Protein AF-A0A960L2A4-F1 (afdb_monomer)

Radius of gyration: 19.2 Å; Cα contacts (8 Å, |Δi|>4): 288; chains: 1; bounding box: 47×37×56 Å

Nearest PDB structures (foldseek):
  8cqq-assembly1_A  TM=5.115E-01  e=2.117E-04  synthetic construct
  6eou-assembly1_A  TM=4.972E-01  e=1.690E-03  Homo sapiens
  1w3b-assembly1_B  TM=4.920E-01  e=3.330E-03  Homo sapiens
  4r7s-assembly1_A  TM=4.796E-01  e=1.046E-02  Parabacteroides merdae ATCC 43184
  3cvn-assembly1_A  TM=5.244E-01  e=8.002E-02  unclassified

Secondary structure (DSSP, 8-state):
--TTSHHHHHHHHHHIIIII--HHHHHHHHHHHHHTT--SHHHHHHHHHHHHHTT-HHHHHHHHHHHHHHSTT-THHHHHHHHHHHHHT-HHHHHHHHHHHGGGS-HHHHHHHHHHHHHHTT-HHHHHHHHHHHHHHTT--HHHHHHHHT--SHHHHHHHHHHHHHHHHHHHTTTS---HHHHHHHHHHTT-HHHHHHHHHHHHHTT-GGGGGGGG-GGGGGGTTSHHHHHHHHHTT--GGGT-S---

Solvent-accessible surface area (backbone atoms only — not comparable to full-atom values): 13497 Å² total; per-residue (Å²): 131,63,73,82,37,28,69,35,21,36,50,51,15,49,45,24,42,54,72,69,47,36,57,69,61,13,53,52,28,35,50,51,13,43,78,66,63,38,73,60,67,74,53,39,52,62,51,27,50,53,28,39,54,64,58,36,49,70,62,18,52,53,46,49,50,53,46,39,71,76,47,74,82,56,68,62,58,56,54,53,52,34,53,48,23,48,47,73,65,37,40,70,64,25,61,58,44,40,70,77,46,48,89,81,50,57,70,68,59,51,46,57,54,51,40,46,32,31,58,75,65,70,36,62,74,59,39,55,53,41,52,55,49,49,40,50,77,73,64,50,48,72,68,55,51,51,55,52,69,68,46,88,44,70,68,57,37,37,38,52,52,30,52,52,52,51,55,50,51,58,57,44,54,76,80,42,94,69,64,40,50,63,54,17,45,46,26,31,63,27,72,34,58,69,64,13,49,57,26,42,54,51,23,57,78,68,59,42,57,64,63,62,45,51,85,29,35,60,54,44,59,91,39,66,86,36,67,71,46,47,50,53,40,47,72,62,67,47,66,70,86,66,63,71,67,79,87,124

Mean predicted aligned error: 5.32 Å

Sequence (248 aa):
MNPLSPDGLILKASLAMYFDWDFVTADRLFQEAREHGASGPDAYLNHIYLQAIQTKFNAAWDLLAKAKEAEPFLKDWEMVAFNLTMFEGNPERGLELLKSVRTQMNEETILLREYAFYFALDQELELDRIEERLLQVYGASDTQIQAYRNLHTPAERRSAFGTYLSEKMQEWQKSQYVSPVQFAIMQAYAGRPDQAFDLLDEALRRRDAQCLFVNVMPAFRPYHEHARFQQFVSAVGLNMHQVMEPQN

Foldseek 3Di:
DPCQALVNLLVVLVCCVQPVLNLVSNLVSLVSSVVNPDADCSSQQVNLVSCLLLVVLVVSVVSLVVNCVRPVPDPVSLVSVLVSCQLNLPLVVNVVSCVVCVVVDDPLVSLVSNLLSCVSVVVLVSNLVSLLVNCVVLPPDPVLSVVLVPDDDSLVNLLSSLVSVLVSVVVVVVPDDDQLQVNLLSCLSSVNNVSSLVSLVVNLVVSPSCLSRLNRHSSCVVCLVPPSVCVSCVSSVHHCVSVPDPPD

Structure (mmCIF, N/CA/C/O backbone):
data_AF-A0A960L2A4-F1
#
_entry.id   AF-A0A960L2A4-F1
#
loop_
_atom_site.group_PDB
_atom_site.id
_atom_site.type_symbol
_atom_site.label_atom_id
_atom_site.label_alt_id
_atom_site.label_comp_id
_atom_site.label_asym_id
_atom_site.label_entity_id
_atom_site.label_seq_id
_atom_site.pdbx_PDB_ins_code
_atom_site.Cartn_x
_atom_site.Cartn_y
_atom_site.Cartn_z
_atom_site.occupancy
_atom_site.B_iso_or_equiv
_atom_site.auth_seq_id
_atom_site.auth_comp_id
_atom_site.auth_asym_id
_atom_site.auth_atom_id
_atom_site.pdbx_PDB_model_num
ATOM 1 N N . MET A 1 1 ? -5.806 -13.928 30.025 1.00 57.97 1 MET A N 1
ATOM 2 C CA . MET A 1 1 ? -6.195 -12.661 29.369 1.00 57.97 1 MET A CA 1
ATOM 3 C C . MET A 1 1 ? -7.717 -12.613 29.357 1.00 57.97 1 MET A C 1
ATOM 5 O O . MET A 1 1 ? -8.307 -13.638 29.036 1.00 57.97 1 MET A O 1
ATOM 9 N N . ASN A 1 2 ? -8.354 -11.522 29.795 1.00 70.62 2 ASN A N 1
ATOM 10 C CA . ASN A 1 2 ? -9.818 -11.419 29.756 1.00 70.62 2 ASN A CA 1
ATOM 11 C C . ASN A 1 2 ? -10.244 -11.207 28.290 1.00 70.62 2 ASN A C 1
ATOM 13 O O . ASN A 1 2 ? -9.874 -10.188 27.721 1.00 70.62 2 ASN A O 1
ATOM 17 N N . PRO A 1 3 ? -10.991 -12.128 27.656 1.00 69.19 3 PRO A N 1
ATOM 18 C CA . PRO A 1 3 ? -11.359 -12.015 26.242 1.00 69.19 3 PRO A CA 1
ATOM 19 C C . PRO A 1 3 ? -12.354 -10.878 25.943 1.00 69.19 3 PRO A C 1
ATOM 21 O O . PRO A 1 3 ? -12.695 -10.685 24.776 1.00 69.19 3 PRO A O 1
ATOM 24 N N . LEU A 1 4 ? -12.835 -10.181 26.977 1.00 79.56 4 LEU A N 1
ATOM 25 C CA . LEU A 1 4 ? -13.673 -8.981 26.905 1.00 79.56 4 LEU A CA 1
ATOM 26 C C . LEU A 1 4 ? -12.923 -7.714 27.352 1.00 79.56 4 LEU A C 1
ATOM 28 O O . LEU A 1 4 ? -13.545 -6.671 27.524 1.00 79.56 4 LEU A O 1
ATOM 32 N N . SER A 1 5 ? -11.607 -7.778 27.594 1.00 87.94 5 SER A N 1
ATOM 33 C CA . SER A 1 5 ? -10.835 -6.545 27.767 1.00 87.94 5 SER A CA 1
ATOM 34 C C . SER A 1 5 ? -10.770 -5.777 26.441 1.00 87.94 5 SER A C 1
ATOM 36 O O . SER A 1 5 ? -10.842 -6.409 25.383 1.00 87.94 5 SER A O 1
ATOM 38 N N . PRO A 1 6 ? -10.566 -4.449 26.477 1.00 88.12 6 PRO A N 1
ATOM 39 C CA . PRO A 1 6 ? -10.355 -3.643 25.274 1.00 88.12 6 PRO A CA 1
ATOM 40 C C . PRO A 1 6 ? -9.316 -4.253 24.317 1.00 88.12 6 PRO A C 1
ATOM 42 O O . PRO A 1 6 ? -9.617 -4.498 23.152 1.00 88.12 6 PRO A O 1
ATOM 45 N N . ASP A 1 7 ? -8.150 -4.647 24.837 1.00 87.31 7 ASP A N 1
ATOM 46 C CA . ASP A 1 7 ? -7.090 -5.299 24.050 1.00 87.31 7 ASP A CA 1
ATOM 47 C C . ASP A 1 7 ? -7.514 -6.659 23.475 1.00 87.31 7 ASP A C 1
ATOM 49 O O . ASP A 1 7 ? -7.153 -7.023 22.356 1.00 87.31 7 ASP A O 1
ATOM 53 N N . GLY A 1 8 ? -8.312 -7.424 24.230 1.00 90.75 8 GLY A N 1
ATOM 54 C CA . GLY A 1 8 ? -8.844 -8.707 23.780 1.00 90.75 8 GLY A CA 1
ATOM 55 C C . GLY A 1 8 ? -9.830 -8.545 22.623 1.00 90.75 8 GLY A C 1
ATOM 56 O O . GLY A 1 8 ? -9.830 -9.358 21.698 1.00 90.75 8 GLY A O 1
ATOM 57 N N . LEU A 1 9 ? -10.639 -7.483 22.650 1.00 93.56 9 LEU A N 1
ATOM 58 C CA . LEU A 1 9 ? -11.560 -7.126 21.574 1.00 93.56 9 LEU A CA 1
ATOM 59 C C . LEU A 1 9 ? -10.806 -6.629 20.332 1.00 93.56 9 LEU A C 1
ATOM 61 O O . LEU A 1 9 ? -11.112 -7.095 19.237 1.00 93.56 9 LEU A O 1
ATOM 65 N N . ILE A 1 10 ? -9.772 -5.791 20.488 1.00 92.50 10 ILE A N 1
ATOM 66 C CA . ILE A 1 10 ? -8.900 -5.341 19.381 1.00 92.50 10 ILE A CA 1
ATOM 67 C C . ILE A 1 10 ? -8.217 -6.526 18.698 1.00 92.50 10 ILE A C 1
ATOM 69 O O . ILE A 1 10 ? -8.195 -6.610 17.467 1.00 92.50 10 ILE A O 1
ATOM 73 N N . LEU A 1 11 ? -7.671 -7.463 19.479 1.00 92.06 11 LEU A N 1
ATOM 74 C CA . LEU A 1 11 ? -7.018 -8.646 18.927 1.00 92.06 11 LEU A CA 1
ATOM 75 C C . LEU A 1 11 ? -8.014 -9.507 18.145 1.00 92.06 11 LEU A C 1
ATOM 77 O O . LEU A 1 11 ? -7.727 -9.895 17.016 1.00 92.06 11 LEU A O 1
ATOM 81 N N . LYS A 1 12 ? -9.205 -9.765 18.700 1.00 95.06 12 LYS A N 1
ATOM 82 C CA . LYS A 1 12 ? -10.265 -10.500 17.991 1.00 95.06 12 LYS A CA 1
ATOM 83 C C . LYS A 1 12 ? -10.711 -9.786 16.717 1.00 95.06 12 LYS A C 1
ATOM 85 O O . LYS A 1 12 ? -10.899 -10.446 15.702 1.00 95.06 12 LYS A O 1
ATOM 90 N N . ALA A 1 13 ? -10.850 -8.462 16.757 1.00 95.44 13 ALA A N 1
ATOM 91 C CA . ALA A 1 13 ? -11.195 -7.661 15.589 1.00 95.44 13 ALA A CA 1
ATOM 92 C C . ALA A 1 13 ? -10.122 -7.774 14.498 1.00 95.44 13 ALA A C 1
ATOM 94 O O . ALA A 1 13 ? -10.435 -7.969 13.327 1.00 95.44 13 ALA A O 1
ATOM 95 N N . SER A 1 14 ? -8.849 -7.725 14.893 1.00 93.38 14 SER A N 1
ATOM 96 C CA . SER A 1 14 ? -7.712 -7.857 13.980 1.00 93.38 14 SER A CA 1
ATOM 97 C C . SER A 1 14 ? -7.620 -9.265 13.383 1.00 93.38 14 SER A C 1
ATOM 99 O O . SER A 1 14 ? -7.310 -9.401 12.203 1.00 93.38 14 SER A O 1
ATOM 101 N N . LEU A 1 15 ? -7.935 -10.310 14.156 1.00 94.62 15 LEU A N 1
ATOM 102 C CA . LEU A 1 15 ? -8.029 -11.681 13.645 1.00 94.62 15 LEU A CA 1
ATOM 103 C C . LEU A 1 15 ? -9.162 -11.819 12.620 1.00 94.62 15 LEU A C 1
ATOM 105 O O . LEU A 1 15 ? -8.922 -12.300 11.512 1.00 94.62 15 LEU A O 1
ATOM 109 N N . ALA A 1 16 ? -10.347 -11.299 12.952 1.00 95.56 16 ALA A N 1
ATOM 110 C CA . ALA A 1 16 ? -11.487 -11.284 12.042 1.00 95.56 16 ALA A CA 1
ATOM 111 C C . ALA A 1 16 ? -11.152 -10.551 10.730 1.00 95.56 16 ALA A C 1
ATOM 113 O O . ALA A 1 16 ? -11.447 -11.048 9.647 1.00 95.56 16 ALA A O 1
ATOM 114 N N . MET A 1 17 ? -10.465 -9.407 10.811 1.00 94.88 17 MET A N 1
ATOM 115 C CA . MET A 1 17 ? -10.050 -8.624 9.647 1.00 94.88 17 MET A CA 1
ATOM 116 C C . MET A 1 17 ? -8.973 -9.326 8.811 1.00 94.88 17 MET A C 1
ATOM 118 O O . MET A 1 17 ? -9.185 -9.556 7.624 1.00 94.88 17 MET A O 1
ATOM 122 N N . TYR A 1 18 ? -7.809 -9.632 9.394 1.00 93.19 18 TYR A N 1
ATOM 123 C CA . TYR A 1 18 ? -6.624 -10.043 8.631 1.00 93.19 18 TYR A CA 1
ATOM 124 C C . TYR A 1 18 ? -6.617 -11.526 8.243 1.00 93.19 18 TYR A C 1
ATOM 126 O O . TYR A 1 18 ? -6.000 -11.871 7.235 1.00 93.19 18 TYR A O 1
ATOM 134 N N . PHE A 1 19 ? -7.290 -12.394 9.008 1.00 92.19 19 PHE A N 1
ATOM 135 C CA . PHE A 1 19 ? -7.233 -13.849 8.814 1.00 92.19 19 PHE A CA 1
ATOM 136 C C . PHE A 1 19 ? -8.558 -14.425 8.313 1.00 92.19 19 PHE A C 1
ATOM 138 O O . PHE A 1 19 ? -8.577 -15.170 7.325 1.00 92.19 19 PHE A O 1
ATOM 145 N N . ASP A 1 20 ? -9.662 -14.057 8.963 1.00 93.69 20 ASP A N 1
ATOM 146 C CA . ASP A 1 20 ? -10.978 -14.597 8.608 1.00 93.69 20 ASP A CA 1
ATOM 147 C C . ASP A 1 20 ? -11.604 -13.858 7.417 1.00 93.69 20 ASP A C 1
ATOM 149 O O . ASP A 1 20 ? -12.440 -14.430 6.716 1.00 93.69 20 ASP A O 1
ATOM 153 N N . TRP A 1 21 ? -11.153 -12.624 7.158 1.00 94.25 21 TRP A N 1
ATOM 154 C CA . TRP A 1 21 ? -11.755 -11.680 6.207 1.00 94.25 21 TRP A CA 1
ATOM 155 C C . TRP A 1 21 ? -13.239 -11.407 6.526 1.00 94.25 21 TRP A C 1
ATOM 157 O O . TRP A 1 21 ? -14.054 -11.143 5.644 1.00 94.25 21 TRP A O 1
ATOM 167 N N . ASP A 1 22 ? -13.594 -11.455 7.814 1.00 95.38 22 ASP A N 1
ATOM 168 C CA . ASP A 1 22 ? -14.911 -11.101 8.339 1.00 95.38 22 ASP A CA 1
ATOM 169 C C . ASP A 1 22 ? -14.914 -9.633 8.781 1.00 95.38 22 ASP A C 1
ATOM 171 O O . ASP A 1 22 ? -14.730 -9.277 9.951 1.00 95.38 22 ASP A O 1
ATOM 175 N N . PHE A 1 23 ? -15.114 -8.757 7.800 1.00 95.00 23 PHE A N 1
ATOM 176 C CA . PHE A 1 23 ? -15.091 -7.314 8.010 1.00 95.00 23 PHE A CA 1
ATOM 177 C C . PHE A 1 23 ? -16.254 -6.803 8.864 1.00 95.00 23 PHE A C 1
ATOM 179 O O . PHE A 1 23 ? -16.104 -5.790 9.543 1.00 95.00 23 PHE A O 1
ATOM 186 N N . VAL A 1 24 ? -17.401 -7.490 8.854 1.00 95.31 24 VAL A N 1
ATOM 187 C CA . VAL A 1 24 ? -18.571 -7.105 9.659 1.00 95.31 24 VAL A CA 1
ATOM 188 C C . VAL A 1 24 ? -18.287 -7.364 11.135 1.00 95.31 24 VAL A C 1
ATOM 190 O O . VAL A 1 24 ? -18.503 -6.490 11.976 1.00 95.31 24 VAL A O 1
ATOM 193 N N . THR A 1 25 ? -17.754 -8.544 11.456 1.00 96.38 25 THR A N 1
ATOM 194 C CA . THR A 1 25 ? -17.352 -8.871 12.827 1.00 96.38 25 THR A CA 1
ATOM 195 C C . THR A 1 25 ? -16.199 -7.988 13.292 1.00 96.38 25 THR A C 1
ATOM 197 O O . THR A 1 25 ? -16.239 -7.507 14.426 1.00 96.38 25 THR A O 1
ATOM 200 N N . ALA A 1 26 ? -15.204 -7.730 12.438 1.00 96.12 26 ALA A N 1
ATOM 201 C CA . ALA A 1 26 ? -14.087 -6.848 12.768 1.00 96.12 26 ALA A CA 1
ATOM 202 C C . ALA A 1 26 ? -14.554 -5.425 13.120 1.00 96.12 26 ALA A C 1
ATOM 204 O O . ALA A 1 26 ? -14.191 -4.911 14.176 1.00 96.12 26 ALA A O 1
ATOM 205 N N . ASP A 1 27 ? -15.400 -4.818 12.282 1.00 95.38 27 ASP A N 1
ATOM 206 C CA . ASP A 1 27 ? -15.951 -3.470 12.484 1.00 95.38 27 ASP A CA 1
ATOM 207 C C . ASP A 1 27 ? -16.692 -3.361 13.825 1.00 95.38 27 ASP A C 1
ATOM 209 O O . ASP A 1 27 ? -16.378 -2.502 14.656 1.00 95.38 27 ASP A O 1
ATOM 213 N N . ARG A 1 28 ? -17.592 -4.317 14.096 1.00 96.44 28 ARG A N 1
ATOM 214 C CA . ARG A 1 28 ? -18.339 -4.392 15.358 1.00 96.44 28 ARG A CA 1
ATOM 215 C C . ARG A 1 28 ? -17.411 -4.516 16.570 1.00 96.44 28 ARG A C 1
ATOM 217 O O . ARG A 1 28 ? -17.612 -3.828 17.565 1.00 96.44 28 ARG A O 1
ATOM 224 N N . LEU A 1 29 ? -16.397 -5.380 16.502 1.00 95.88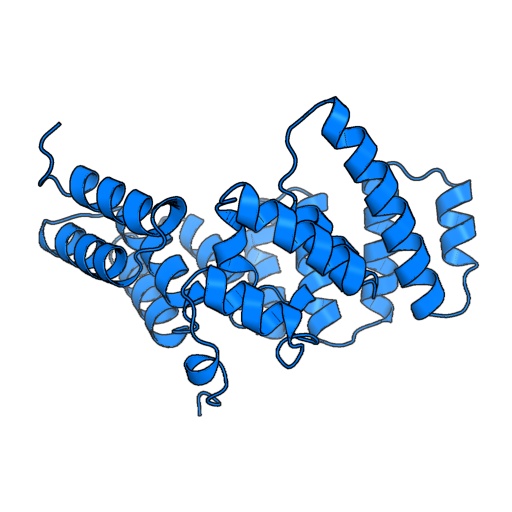 29 LEU A N 1
ATOM 225 C CA . LEU A 1 29 ? -15.464 -5.602 17.611 1.00 95.88 29 LEU A CA 1
ATOM 226 C C . LEU A 1 29 ? -14.542 -4.401 17.855 1.00 95.88 29 LEU A C 1
ATOM 228 O O . LEU A 1 29 ? -14.253 -4.091 19.009 1.00 95.88 29 LEU A O 1
ATOM 232 N N . PHE A 1 30 ? -14.109 -3.694 16.805 1.00 94.69 30 PHE A N 1
ATOM 233 C CA . PHE A 1 30 ? -13.362 -2.444 16.967 1.00 94.69 30 PHE A CA 1
ATOM 234 C C . PHE A 1 30 ? -14.212 -1.355 17.633 1.00 94.69 30 PHE A C 1
ATOM 236 O O . PHE A 1 30 ? -13.691 -0.576 18.431 1.00 94.69 30 PHE A O 1
ATOM 243 N N . GLN A 1 31 ? -15.508 -1.280 17.315 1.00 93.50 31 GLN A N 1
ATOM 244 C CA . GLN A 1 31 ? -16.441 -0.366 17.982 1.00 93.50 31 GLN A CA 1
ATOM 245 C C . GLN A 1 31 ? -16.630 -0.735 19.457 1.00 93.50 31 GLN A C 1
ATOM 247 O O . GLN A 1 31 ? -16.393 0.111 20.317 1.00 93.50 31 GLN A O 1
ATOM 252 N N . GLU A 1 32 ? -16.935 -2.002 19.745 1.00 93.81 32 GLU A N 1
ATOM 253 C CA . GLU A 1 32 ? -17.103 -2.526 21.107 1.00 93.81 32 GLU A CA 1
ATOM 254 C C . GLU A 1 32 ? -15.845 -2.280 21.961 1.00 93.81 32 GLU A C 1
ATOM 256 O O . GLU A 1 32 ? -15.937 -1.811 23.094 1.00 93.81 32 GLU A O 1
ATOM 261 N N . ALA A 1 33 ? -14.646 -2.497 21.407 1.00 92.75 33 ALA A N 1
ATOM 262 C CA . ALA A 1 33 ? -13.392 -2.220 22.107 1.00 92.75 33 ALA A CA 1
ATOM 263 C C . ALA A 1 33 ? -13.304 -0.765 22.598 1.00 92.75 33 ALA A C 1
ATOM 265 O O . ALA A 1 33 ? -12.938 -0.525 23.751 1.00 92.75 33 ALA A O 1
ATOM 266 N N . ARG A 1 34 ? -13.668 0.207 21.749 1.00 90.31 34 ARG A N 1
ATOM 267 C CA . ARG A 1 34 ? -13.660 1.636 22.107 1.00 90.31 34 ARG A CA 1
ATOM 268 C C . ARG A 1 34 ? -14.739 1.988 23.125 1.00 90.31 34 ARG A C 1
ATOM 270 O O . ARG A 1 34 ? -14.468 2.775 24.026 1.00 90.31 34 ARG A O 1
ATOM 277 N N . GLU A 1 35 ? -15.920 1.380 23.037 1.00 89.81 35 GLU A N 1
ATOM 278 C CA . GLU A 1 35 ? -16.972 1.533 24.055 1.00 89.81 35 GLU A CA 1
ATOM 279 C C . GLU A 1 35 ? -16.523 1.010 25.429 1.00 89.81 35 GLU A C 1
ATOM 281 O O . GLU A 1 35 ? -16.867 1.588 26.459 1.00 89.81 35 GLU A O 1
ATOM 286 N N . HIS A 1 36 ? -15.675 -0.023 25.451 1.00 88.69 36 HIS A N 1
ATOM 287 C CA . HIS A 1 36 ? -15.034 -0.545 26.660 1.00 88.69 36 HIS A CA 1
ATOM 288 C C . HIS A 1 36 ? -13.793 0.243 27.118 1.00 88.69 36 HIS A C 1
ATOM 290 O O . HIS A 1 36 ? -13.120 -0.170 28.066 1.00 88.69 36 HIS A O 1
ATOM 296 N N . GLY A 1 37 ? -13.502 1.387 26.496 1.00 85.31 37 GLY A N 1
ATOM 297 C CA . GLY A 1 37 ? -12.410 2.273 26.891 1.00 85.31 37 GLY A CA 1
ATOM 298 C C . GLY A 1 37 ? -11.066 1.949 26.246 1.00 85.31 37 GLY A C 1
ATOM 299 O O . GLY A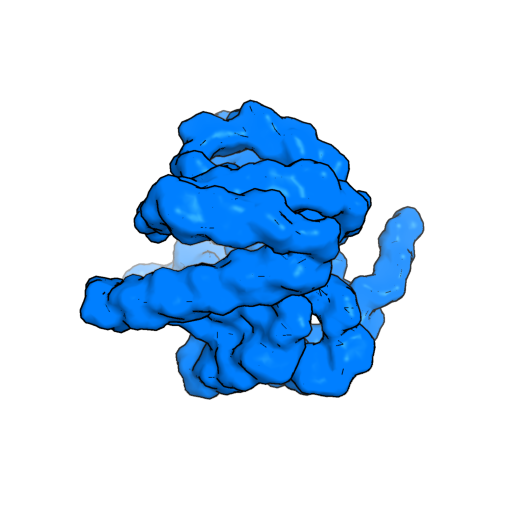 1 37 ? -10.042 2.366 26.780 1.00 85.31 37 GLY A O 1
ATOM 300 N N . ALA A 1 38 ? -11.040 1.223 25.120 1.00 84.69 38 ALA A N 1
ATOM 301 C CA . ALA A 1 38 ? -9.829 1.131 24.309 1.00 84.69 38 ALA A CA 1
ATOM 302 C C . ALA A 1 38 ? -9.366 2.536 23.900 1.00 84.69 38 ALA A C 1
ATOM 304 O O . ALA A 1 38 ? -10.039 3.228 23.132 1.00 84.69 38 ALA A O 1
ATOM 305 N N . SER A 1 39 ? -8.192 2.920 24.382 1.00 75.00 39 SER A N 1
ATOM 306 C CA . SER A 1 39 ? -7.415 4.064 23.914 1.00 75.00 39 SER A CA 1
ATOM 307 C C . SER A 1 39 ? -6.081 3.550 23.371 1.00 75.00 39 SER A C 1
ATOM 309 O O . SER A 1 39 ? -5.640 2.467 23.756 1.00 75.00 39 SER A O 1
ATOM 311 N N . GLY A 1 40 ? -5.446 4.287 22.467 1.00 71.12 40 GLY A N 1
ATOM 312 C CA . GLY A 1 40 ? -4.173 3.893 21.863 1.00 71.12 40 GLY A CA 1
ATOM 313 C C . GLY A 1 40 ? -4.220 3.732 20.342 1.00 71.12 40 GLY A C 1
ATOM 314 O O . GLY A 1 40 ? -5.302 3.571 19.762 1.00 71.12 40 GLY A O 1
ATOM 315 N N . PRO A 1 41 ? -3.044 3.685 19.686 1.00 71.94 41 PRO A N 1
ATOM 316 C CA . PRO A 1 41 ? -2.907 3.451 18.251 1.00 71.94 41 PRO A CA 1
ATOM 317 C C . PRO A 1 41 ? -3.695 2.249 17.744 1.00 71.94 41 PRO A C 1
ATOM 319 O O . PRO A 1 41 ? -4.450 2.368 16.783 1.00 71.94 41 PRO A O 1
ATOM 322 N N . ASP A 1 42 ? -3.585 1.111 18.427 1.00 71.75 42 ASP A N 1
ATOM 323 C CA . ASP A 1 42 ? -4.153 -0.161 17.972 1.00 71.75 42 ASP A CA 1
ATOM 324 C C . ASP A 1 42 ? -5.692 -0.170 17.969 1.00 71.75 42 ASP A C 1
ATOM 326 O O . ASP A 1 42 ? -6.310 -0.885 17.177 1.00 71.75 42 ASP A O 1
ATOM 330 N N . ALA A 1 43 ? -6.326 0.670 18.798 1.00 76.75 43 ALA A N 1
ATOM 331 C CA . ALA A 1 43 ? -7.782 0.814 18.869 1.00 76.75 43 ALA A CA 1
ATOM 332 C C . ALA A 1 43 ? -8.382 1.538 17.647 1.00 76.75 43 ALA A C 1
ATOM 334 O O . ALA A 1 43 ? -9.574 1.387 17.341 1.00 76.75 43 ALA A O 1
ATOM 335 N N . TYR A 1 44 ? -7.562 2.336 16.958 1.00 86.75 44 TYR A N 1
ATOM 336 C CA . TYR A 1 44 ? -7.972 3.147 15.814 1.00 86.75 44 TYR A CA 1
ATOM 337 C C . TYR A 1 44 ? -7.325 2.685 14.512 1.00 86.75 44 TYR A C 1
ATOM 339 O O . TYR A 1 44 ? -8.020 2.613 13.508 1.00 86.75 44 TYR A O 1
ATOM 347 N N . LEU A 1 45 ? -6.040 2.330 14.509 1.00 90.00 45 LEU A N 1
ATOM 348 C CA . LEU A 1 45 ? -5.247 2.069 13.307 1.00 90.00 45 LEU A CA 1
ATOM 349 C C . LEU A 1 45 ? -5.858 0.992 12.407 1.00 90.00 45 LEU A C 1
ATOM 351 O O . LEU A 1 45 ? -6.165 1.253 11.244 1.00 90.00 45 LEU A O 1
ATOM 355 N N . ASN A 1 46 ? -6.080 -0.208 12.946 1.00 91.12 46 ASN A N 1
ATOM 356 C CA . ASN A 1 46 ? -6.648 -1.304 12.160 1.00 91.12 46 ASN A CA 1
ATOM 357 C C . ASN A 1 46 ? -8.093 -1.012 11.748 1.00 91.12 46 ASN A C 1
ATOM 359 O O . ASN A 1 46 ? -8.510 -1.403 10.664 1.00 91.12 46 ASN A O 1
ATOM 363 N N . HIS A 1 47 ? -8.839 -0.264 12.563 1.00 94.31 47 HIS A N 1
ATOM 364 C CA . HIS A 1 47 ? -10.192 0.139 12.207 1.00 94.31 47 HIS A CA 1
ATOM 365 C C . HIS A 1 47 ? -10.210 1.183 11.079 1.00 94.31 47 HIS A C 1
ATOM 367 O O . HIS A 1 47 ? -11.029 1.088 10.172 1.00 94.31 47 HIS A O 1
ATOM 373 N N . ILE A 1 48 ? -9.278 2.140 11.086 1.00 95.44 48 ILE A N 1
ATOM 374 C CA . ILE A 1 48 ? -9.068 3.111 10.006 1.00 95.44 48 ILE A CA 1
ATOM 375 C C . ILE A 1 48 ? -8.742 2.372 8.706 1.00 95.44 48 ILE A C 1
ATOM 377 O O . ILE A 1 48 ? -9.362 2.636 7.677 1.00 95.44 48 ILE A O 1
ATOM 381 N N . TYR A 1 49 ? -7.813 1.413 8.749 1.00 94.25 49 TYR A N 1
ATOM 382 C CA . TYR A 1 49 ? -7.475 0.611 7.575 1.00 94.25 49 TYR A CA 1
ATOM 383 C C . TYR A 1 49 ? -8.623 -0.283 7.119 1.00 94.25 49 TYR A C 1
ATOM 385 O O . TYR A 1 49 ? -8.820 -0.401 5.915 1.00 94.25 49 TYR A O 1
ATOM 393 N N . LEU A 1 50 ? -9.427 -0.832 8.034 1.00 95.31 50 LEU A N 1
ATOM 394 C CA . LEU A 1 50 ? -10.653 -1.551 7.687 1.00 95.31 50 LEU A CA 1
ATOM 395 C C . LEU A 1 50 ? -11.618 -0.667 6.886 1.00 95.31 50 LEU A C 1
ATOM 397 O O . LEU A 1 50 ? -12.104 -1.088 5.838 1.00 95.31 50 LEU A O 1
ATOM 401 N N . GLN A 1 51 ? -11.857 0.570 7.335 1.00 96.38 51 GLN A N 1
ATOM 402 C CA . GLN A 1 51 ? -12.693 1.507 6.578 1.00 96.38 51 GLN A CA 1
ATOM 403 C C . GLN A 1 51 ? -12.068 1.834 5.215 1.00 96.38 51 GLN A C 1
ATOM 405 O O . GLN A 1 51 ? -12.772 1.868 4.207 1.00 96.38 51 GLN A O 1
ATOM 410 N N . ALA A 1 52 ? -10.746 2.025 5.162 1.00 95.38 52 ALA A N 1
ATOM 411 C CA . ALA A 1 52 ? -10.038 2.356 3.931 1.00 95.38 52 ALA A CA 1
ATOM 412 C C . ALA A 1 52 ? -10.090 1.233 2.882 1.00 95.38 52 ALA A C 1
ATOM 414 O O . ALA A 1 52 ? -10.410 1.516 1.734 1.00 95.38 52 ALA A O 1
ATOM 415 N N . ILE A 1 53 ? -9.848 -0.035 3.247 1.00 94.50 53 ILE A N 1
ATOM 416 C CA . ILE A 1 53 ? -9.916 -1.163 2.292 1.00 94.50 53 ILE A CA 1
ATOM 417 C C . ILE A 1 53 ? -11.336 -1.388 1.750 1.00 94.50 53 ILE A C 1
ATOM 419 O O . ILE A 1 53 ? -11.506 -1.872 0.633 1.00 94.50 53 ILE A O 1
ATOM 423 N N . GLN A 1 54 ? -12.350 -0.977 2.519 1.00 93.25 54 GLN A N 1
ATOM 424 C CA . GLN A 1 54 ? -13.757 -0.931 2.111 1.00 93.25 54 GLN A CA 1
ATOM 425 C C . GLN A 1 54 ? -14.138 0.371 1.389 1.00 93.25 54 GLN A C 1
ATOM 427 O O . GLN A 1 54 ? -15.325 0.638 1.216 1.00 93.25 54 GLN A O 1
ATOM 432 N N . THR A 1 55 ? -13.153 1.204 1.039 1.00 92.94 55 THR A N 1
ATOM 433 C CA . THR A 1 55 ? -13.298 2.498 0.352 1.00 92.94 55 THR A CA 1
ATOM 434 C C . THR A 1 55 ? -14.207 3.506 1.060 1.00 92.94 55 THR A C 1
ATOM 436 O O . THR A 1 55 ? -14.667 4.483 0.471 1.00 92.94 55 THR A O 1
ATOM 439 N N . LYS A 1 56 ? -14.423 3.326 2.367 1.00 94.94 56 LYS A N 1
ATOM 440 C CA . LYS A 1 56 ? -15.156 4.249 3.241 1.00 94.94 56 LYS A CA 1
ATOM 441 C C . LYS A 1 56 ? -14.210 5.334 3.763 1.00 94.94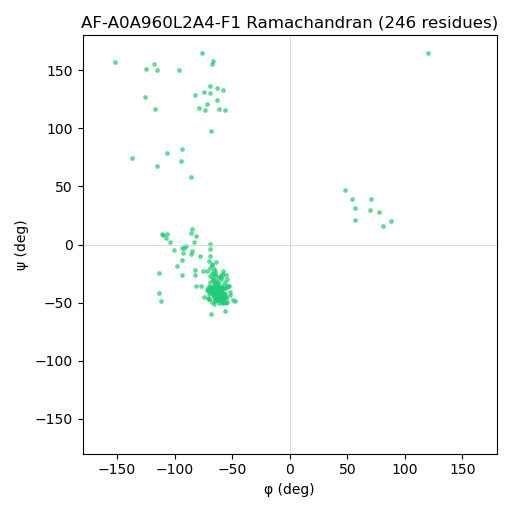 56 LYS A C 1
ATOM 443 O O . LYS A 1 56 ? -14.022 5.484 4.971 1.00 94.94 56 LYS A O 1
ATOM 448 N N . PHE A 1 57 ? -13.587 6.085 2.853 1.00 94.69 57 PHE A N 1
ATOM 449 C CA . PHE A 1 57 ? -12.532 7.050 3.194 1.00 94.69 57 PHE A CA 1
ATOM 450 C C . PHE A 1 57 ? -12.997 8.147 4.156 1.00 94.69 57 PHE A C 1
ATOM 452 O O . PHE A 1 57 ? -12.270 8.454 5.095 1.00 94.69 57 PHE A O 1
ATOM 459 N N . ASN A 1 58 ? -14.232 8.645 4.025 1.00 95.88 58 ASN A N 1
ATOM 460 C CA . ASN A 1 58 ? -14.810 9.585 4.995 1.00 95.88 58 ASN A CA 1
ATOM 461 C C . ASN A 1 58 ? -14.817 9.012 6.422 1.00 95.88 58 ASN A C 1
ATOM 463 O O . ASN A 1 58 ? -14.326 9.651 7.347 1.00 95.88 58 ASN A O 1
ATOM 467 N N . ALA A 1 59 ? -15.268 7.765 6.598 1.00 95.62 59 ALA A N 1
ATOM 468 C CA . ALA A 1 59 ? -15.253 7.107 7.904 1.00 95.62 59 ALA A CA 1
ATOM 469 C C . ALA A 1 59 ? -13.821 6.872 8.420 1.00 95.62 59 ALA A C 1
ATOM 471 O O . ALA A 1 59 ? -13.563 7.001 9.618 1.00 95.62 59 ALA A O 1
ATOM 472 N N . ALA A 1 60 ? -12.877 6.554 7.528 1.00 96.38 60 ALA A N 1
ATOM 473 C CA . ALA A 1 60 ? -11.465 6.402 7.874 1.00 96.38 60 ALA A CA 1
ATOM 474 C C . ALA A 1 60 ? -10.850 7.728 8.368 1.00 96.38 60 ALA A C 1
ATOM 476 O O . ALA A 1 60 ? -10.165 7.749 9.393 1.00 96.38 60 ALA A O 1
ATOM 477 N N . TRP A 1 61 ? -11.135 8.839 7.682 1.00 96.06 61 TRP A N 1
ATOM 478 C CA . TRP A 1 61 ? -10.694 10.181 8.068 1.00 96.06 61 TRP A CA 1
ATOM 479 C C . TRP A 1 61 ? -11.348 10.657 9.373 1.00 96.06 61 TRP A C 1
ATOM 481 O O . TRP A 1 61 ? -10.643 11.195 10.229 1.00 96.06 61 TRP A O 1
ATOM 491 N N . ASP A 1 62 ? -12.640 10.391 9.579 1.00 95.38 62 ASP A N 1
ATOM 492 C CA . ASP A 1 62 ? -13.346 10.696 10.833 1.00 95.38 62 ASP A CA 1
ATOM 493 C C . ASP A 1 62 ? -12.749 9.934 12.024 1.00 95.38 62 ASP A C 1
ATOM 495 O O . ASP A 1 62 ? -12.572 10.487 13.113 1.00 95.38 62 ASP A O 1
ATOM 499 N N . LEU A 1 63 ? -12.416 8.653 11.834 1.00 93.94 63 LEU A N 1
ATOM 500 C CA . LEU A 1 63 ? -11.743 7.853 12.857 1.00 93.94 63 LEU A CA 1
ATOM 501 C C . LEU A 1 63 ? -10.349 8.392 13.170 1.00 93.94 63 LEU A C 1
ATOM 503 O O . LEU A 1 63 ? -9.982 8.461 14.341 1.00 93.94 63 LEU A O 1
ATOM 507 N N . LEU A 1 64 ? -9.589 8.801 12.153 1.00 94.19 64 LEU A N 1
ATOM 508 C CA . LEU A 1 64 ? -8.279 9.414 12.352 1.00 94.19 64 LEU A CA 1
ATOM 509 C C . LEU A 1 64 ? -8.377 10.753 13.098 1.00 94.19 64 LEU A C 1
ATOM 511 O O . LEU A 1 64 ? -7.536 11.034 13.950 1.00 94.19 64 LEU A O 1
ATOM 515 N N . ALA A 1 65 ? -9.397 11.569 12.818 1.00 93.25 65 ALA A N 1
ATOM 516 C CA . ALA A 1 65 ? -9.642 12.809 13.553 1.00 93.25 65 ALA A CA 1
ATOM 517 C C . ALA A 1 65 ? -9.907 12.530 15.042 1.00 93.25 65 ALA A C 1
ATOM 519 O O . ALA A 1 65 ? -9.231 13.098 15.899 1.00 93.25 65 ALA A O 1
ATOM 520 N N . LYS A 1 66 ? -10.788 11.569 15.350 1.00 91.31 66 LYS A N 1
ATOM 521 C CA . LYS A 1 66 ? -11.058 11.126 16.732 1.00 91.31 66 LYS A CA 1
ATOM 522 C C . LYS A 1 66 ? -9.811 10.573 17.425 1.00 91.31 66 LYS A C 1
ATOM 524 O O . LYS A 1 66 ? -9.581 10.855 18.597 1.00 91.31 66 LYS A O 1
ATOM 529 N N . ALA A 1 67 ? -8.989 9.816 16.702 1.00 90.31 67 ALA A N 1
ATOM 530 C CA . ALA A 1 67 ? -7.741 9.274 17.229 1.00 90.31 67 ALA A CA 1
ATOM 531 C C . ALA A 1 67 ? -6.752 10.390 17.617 1.00 90.31 67 ALA A C 1
ATOM 533 O O . ALA A 1 67 ? -6.151 10.346 18.689 1.00 90.31 67 ALA A O 1
ATOM 534 N N . LYS A 1 68 ? -6.639 11.434 16.783 1.00 90.50 68 LYS A N 1
ATOM 535 C CA . LYS A 1 68 ? -5.824 12.624 17.072 1.00 90.50 68 LYS A CA 1
ATOM 536 C C . LYS A 1 68 ? -6.358 13.435 18.252 1.00 90.50 68 LYS A C 1
ATOM 538 O O . LYS A 1 68 ? -5.561 13.976 19.007 1.00 90.50 68 LYS A O 1
ATOM 543 N N . GLU A 1 69 ? -7.673 13.531 18.426 1.00 88.81 69 GLU A N 1
ATOM 544 C CA . GLU A 1 69 ? -8.263 14.201 19.594 1.00 88.81 69 GLU A CA 1
ATOM 545 C C . GLU A 1 69 ? -7.974 13.444 20.893 1.00 88.81 69 GLU A C 1
ATOM 547 O O . GLU A 1 69 ? -7.637 14.061 21.904 1.00 88.81 69 GLU A O 1
ATOM 552 N N . ALA A 1 70 ? -8.071 12.112 20.860 1.00 84.81 70 ALA A N 1
ATOM 553 C CA . ALA A 1 70 ? -7.777 11.267 22.011 1.00 84.81 70 ALA A CA 1
ATOM 554 C C . ALA A 1 70 ? -6.285 11.294 22.381 1.00 84.81 70 ALA A C 1
ATOM 556 O O . ALA A 1 70 ? -5.942 11.331 23.563 1.00 84.81 70 ALA A O 1
ATOM 557 N N . GLU A 1 71 ? -5.396 11.288 21.381 1.00 83.81 71 GLU A N 1
ATOM 558 C CA . GLU A 1 71 ? -3.946 11.176 21.573 1.00 83.81 71 GLU A CA 1
ATOM 559 C C . GLU A 1 71 ? -3.167 12.151 20.665 1.00 83.81 71 GLU A C 1
ATOM 561 O O . GLU A 1 71 ? -2.523 11.741 19.692 1.00 83.81 71 GLU A O 1
ATOM 566 N N . PRO A 1 72 ? -3.175 13.461 20.986 1.00 79.81 72 PRO A N 1
ATOM 567 C CA . PRO A 1 72 ? -2.728 14.522 20.073 1.00 79.81 72 PRO A CA 1
ATOM 568 C C . PRO A 1 72 ? -1.221 14.571 19.805 1.00 79.81 72 PRO A C 1
ATOM 570 O O . PRO A 1 72 ? -0.790 15.247 18.874 1.00 79.81 72 PRO A O 1
ATOM 573 N N . PHE A 1 73 ? -0.404 13.880 20.602 1.00 75.94 73 PHE A N 1
ATOM 574 C CA . PHE A 1 73 ? 1.060 13.952 20.512 1.00 75.94 73 PHE A CA 1
ATOM 575 C C . PHE A 1 73 ? 1.707 12.739 19.837 1.00 75.94 73 PHE A C 1
ATOM 577 O O . PHE A 1 73 ? 2.935 12.679 19.733 1.00 75.94 73 PHE A O 1
ATOM 584 N N . LEU A 1 74 ? 0.913 11.778 19.364 1.00 74.06 74 LEU A N 1
ATOM 585 C CA . LEU A 1 74 ? 1.442 10.632 18.637 1.00 74.06 74 LEU A CA 1
ATOM 586 C C . LEU A 1 74 ? 1.754 11.002 17.186 1.00 74.06 74 LEU A C 1
ATOM 588 O O . LEU A 1 74 ? 0.869 11.338 16.400 1.00 74.06 74 LEU A O 1
ATOM 592 N N . LYS A 1 75 ? 3.039 10.902 16.828 1.00 69.94 75 LYS A N 1
ATOM 593 C CA . LYS A 1 75 ? 3.535 11.153 15.464 1.00 69.94 75 LYS A CA 1
ATOM 594 C C . LYS A 1 75 ? 3.011 10.145 14.440 1.00 69.94 75 LYS A C 1
ATOM 596 O O . LYS A 1 75 ? 2.927 10.473 13.258 1.00 69.94 75 LYS A O 1
ATOM 601 N N . ASP A 1 76 ? 2.602 8.965 14.897 1.00 80.25 76 ASP A N 1
ATOM 602 C CA . ASP A 1 76 ? 2.108 7.884 14.043 1.00 80.25 76 ASP A CA 1
ATOM 603 C C . ASP A 1 76 ? 0.874 8.307 13.232 1.00 80.25 76 ASP A C 1
ATOM 605 O O . ASP A 1 76 ? 0.694 7.855 12.103 1.00 80.25 76 ASP A O 1
ATOM 609 N N . TRP A 1 77 ? 0.069 9.257 13.723 1.00 88.75 77 TRP A N 1
ATOM 610 C CA . TRP A 1 77 ? -1.115 9.733 13.004 1.00 88.75 77 TRP A CA 1
ATOM 611 C C . TRP A 1 77 ? -0.812 10.467 11.697 1.00 88.75 77 TRP A C 1
ATOM 613 O O . TRP A 1 77 ? -1.669 10.495 10.811 1.00 88.75 77 TRP A O 1
ATOM 623 N N . GLU A 1 78 ? 0.376 11.060 11.541 1.00 89.81 78 GLU A N 1
ATOM 624 C CA . GLU A 1 78 ? 0.783 11.613 10.244 1.00 89.81 78 GLU A CA 1
ATOM 625 C C . GLU A 1 78 ? 1.102 10.504 9.243 1.00 89.81 78 GLU A C 1
ATOM 627 O O . GLU A 1 78 ? 0.704 10.603 8.085 1.00 89.81 78 GLU A O 1
ATOM 632 N N . MET A 1 79 ? 1.739 9.418 9.692 1.00 90.25 79 MET A N 1
ATOM 633 C CA . MET A 1 79 ? 1.994 8.248 8.850 1.00 90.25 79 MET A CA 1
ATOM 634 C C . MET A 1 79 ? 0.688 7.570 8.423 1.00 90.25 79 MET A C 1
ATOM 636 O O . MET A 1 79 ? 0.537 7.169 7.271 1.00 90.25 79 MET A O 1
ATOM 640 N N . VAL A 1 80 ? -0.293 7.489 9.326 1.00 92.38 80 VAL A N 1
ATOM 641 C CA . VAL A 1 80 ? -1.631 6.973 9.000 1.00 92.38 80 VAL A CA 1
ATOM 642 C C . VAL A 1 80 ? -2.336 7.876 7.990 1.00 92.38 80 VAL A C 1
ATOM 644 O O . VAL A 1 80 ? -2.856 7.373 6.996 1.00 92.38 80 VAL A O 1
ATOM 647 N N . ALA A 1 81 ? -2.314 9.199 8.196 1.00 94.31 81 ALA A N 1
ATOM 648 C CA . ALA A 1 81 ? -2.863 10.160 7.237 1.00 94.31 81 ALA A CA 1
ATOM 649 C C . ALA A 1 81 ? -2.219 9.996 5.855 1.00 94.31 81 ALA A C 1
ATOM 651 O O . ALA A 1 81 ? -2.912 9.958 4.843 1.00 94.31 81 ALA A O 1
ATOM 652 N N . PHE A 1 82 ? -0.894 9.865 5.824 1.00 94.25 82 PHE A N 1
ATOM 653 C CA . PHE A 1 82 ? -0.127 9.645 4.609 1.00 94.25 82 PHE A CA 1
ATOM 654 C C . PHE A 1 82 ? -0.546 8.352 3.893 1.00 94.25 82 PHE A C 1
ATOM 656 O O . PHE A 1 82 ? -0.874 8.386 2.708 1.00 94.25 82 PHE A O 1
ATOM 663 N N . ASN A 1 83 ? -0.645 7.225 4.602 1.00 92.19 83 ASN A N 1
ATOM 664 C CA . ASN A 1 83 ? -1.114 5.969 4.010 1.00 92.19 83 ASN A CA 1
ATOM 665 C C . ASN A 1 83 ? -2.558 6.068 3.489 1.00 92.19 83 ASN A C 1
ATOM 667 O O . ASN A 1 83 ? -2.858 5.516 2.433 1.00 92.19 83 ASN A O 1
ATOM 671 N N . LEU A 1 84 ? -3.444 6.808 4.166 1.00 94.81 84 LEU A N 1
ATOM 672 C CA . LEU A 1 84 ? -4.806 7.024 3.670 1.00 94.81 84 LEU A CA 1
ATOM 673 C C . LEU A 1 84 ? -4.829 7.762 2.332 1.00 94.81 84 LEU A C 1
ATOM 675 O O . LEU A 1 84 ? -5.606 7.375 1.469 1.00 94.81 84 LEU A O 1
ATOM 679 N N . THR A 1 85 ? -3.955 8.751 2.113 1.00 94.62 85 THR A N 1
ATOM 680 C CA . THR A 1 85 ? -3.893 9.439 0.806 1.00 94.62 85 THR A CA 1
ATOM 681 C C . THR A 1 85 ? -3.507 8.510 -0.342 1.00 94.62 85 THR A C 1
ATOM 683 O O . THR A 1 85 ? -4.016 8.662 -1.452 1.00 94.62 85 THR A O 1
ATOM 686 N N . MET A 1 86 ? -2.654 7.516 -0.071 1.00 90.62 86 MET A N 1
ATOM 687 C CA . MET A 1 86 ? -2.311 6.475 -1.042 1.00 90.62 86 MET A CA 1
ATOM 688 C C . MET A 1 86 ? -3.532 5.621 -1.381 1.00 90.62 86 MET A C 1
ATOM 690 O O . MET A 1 86 ? -3.780 5.362 -2.554 1.00 90.62 86 MET A O 1
ATOM 694 N N . PHE A 1 87 ? -4.287 5.197 -0.362 1.00 92.12 87 PHE A N 1
ATOM 695 C CA . PHE A 1 87 ? -5.448 4.317 -0.527 1.00 92.12 87 PHE A CA 1
ATOM 696 C C . PHE A 1 87 ? -6.631 5.023 -1.194 1.00 92.12 87 PHE A C 1
ATOM 698 O O . PHE A 1 87 ? -7.307 4.448 -2.039 1.00 92.12 87 PHE A O 1
ATOM 705 N N . GLU A 1 88 ? -6.853 6.284 -0.835 1.00 93.06 88 GLU A N 1
ATOM 706 C CA . GLU A 1 88 ? -7.872 7.161 -1.414 1.00 93.06 88 GLU A CA 1
ATOM 707 C C . GLU A 1 88 ? -7.543 7.552 -2.864 1.00 93.06 88 GLU A C 1
ATOM 709 O O . GLU A 1 88 ? -8.425 7.932 -3.631 1.00 93.06 88 GLU A O 1
ATOM 714 N N . GLY A 1 89 ? -6.272 7.439 -3.264 1.00 90.38 89 GLY A N 1
ATOM 715 C CA . GLY A 1 89 ? -5.813 7.854 -4.583 1.00 90.38 89 GLY A CA 1
ATOM 716 C C . GLY A 1 89 ? -5.805 9.375 -4.744 1.00 90.38 89 GLY A C 1
ATOM 717 O O . GLY A 1 89 ? -6.164 9.861 -5.818 1.00 90.38 89 GLY A O 1
ATOM 718 N N . ASN A 1 90 ? -5.401 10.096 -3.688 1.00 93.44 90 ASN A N 1
ATOM 719 C CA . ASN A 1 90 ? -5.221 11.551 -3.650 1.00 93.44 90 ASN A CA 1
ATOM 720 C C . ASN A 1 90 ? -3.715 11.900 -3.641 1.00 93.44 90 ASN A C 1
ATOM 722 O O . ASN A 1 90 ? -3.132 12.141 -2.573 1.00 93.44 90 ASN A O 1
ATOM 726 N N . PRO A 1 91 ? -3.050 11.855 -4.809 1.00 92.88 91 PRO A N 1
ATOM 727 C CA . PRO A 1 91 ? -1.603 11.992 -4.898 1.00 92.88 91 PRO A CA 1
ATOM 728 C C . PRO A 1 91 ? -1.089 13.380 -4.515 1.00 92.88 91 PRO A C 1
ATOM 730 O O . PRO A 1 91 ? -0.008 13.480 -3.940 1.00 92.88 91 PRO A O 1
ATOM 733 N N . GLU A 1 92 ? -1.852 14.448 -4.748 1.00 93.19 92 GLU A N 1
ATOM 734 C CA . GLU A 1 92 ? -1.457 15.808 -4.378 1.00 93.19 92 GLU A CA 1
ATOM 735 C C . GLU A 1 92 ? -1.347 15.957 -2.858 1.00 93.19 92 GLU A C 1
ATOM 737 O O . GLU A 1 92 ? -0.331 16.431 -2.340 1.00 93.19 92 GLU A O 1
ATOM 742 N N . ARG A 1 93 ? -2.368 15.496 -2.121 1.00 94.38 93 ARG A N 1
ATOM 743 C CA . ARG A 1 93 ? -2.343 15.502 -0.652 1.00 94.38 93 ARG A CA 1
ATOM 744 C C . ARG A 1 93 ? -1.253 14.580 -0.111 1.00 94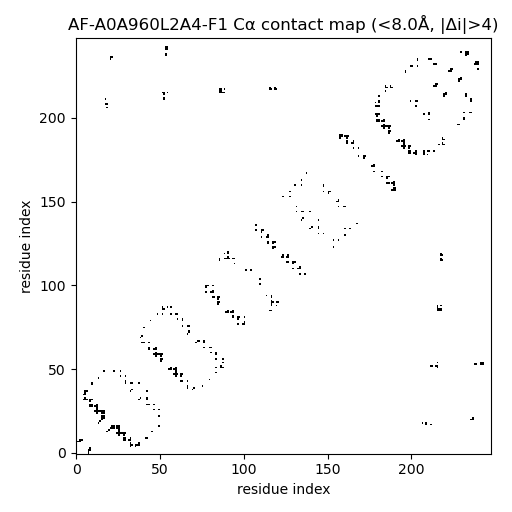.38 93 ARG A C 1
ATOM 746 O O . ARG A 1 93 ? -0.618 14.909 0.891 1.00 94.38 93 ARG A O 1
ATOM 753 N N . GLY A 1 94 ? -1.032 13.446 -0.771 1.00 95.00 94 GLY A N 1
ATOM 754 C CA . GLY A 1 94 ? 0.006 12.491 -0.404 1.00 95.00 94 GLY A CA 1
ATOM 755 C C . GLY A 1 94 ? 1.421 13.042 -0.545 1.00 95.00 94 GLY A C 1
ATOM 756 O O . GLY A 1 94 ? 2.216 12.922 0.387 1.00 95.00 94 GLY A O 1
ATOM 757 N N . LEU A 1 95 ? 1.721 13.722 -1.654 1.00 94.50 95 LEU A N 1
ATOM 758 C CA . LEU A 1 95 ? 3.007 14.388 -1.876 1.00 94.50 95 LEU A CA 1
ATOM 759 C C . LEU A 1 95 ? 3.248 15.543 -0.893 1.00 94.50 95 LEU A C 1
ATOM 761 O O . LEU A 1 95 ? 4.387 15.765 -0.478 1.00 94.50 95 LEU A O 1
ATOM 765 N N . GLU A 1 96 ? 2.199 16.259 -0.478 1.00 94.50 96 GLU A N 1
ATOM 766 C CA . GLU A 1 96 ? 2.327 17.281 0.565 1.00 94.50 96 GLU A CA 1
ATOM 767 C C . GLU A 1 96 ? 2.655 16.654 1.927 1.00 94.50 96 GLU A C 1
ATOM 769 O O . GLU A 1 96 ? 3.633 17.045 2.566 1.00 94.50 96 GLU A O 1
ATOM 774 N N . LEU A 1 97 ? 1.899 15.632 2.346 1.00 93.94 97 LEU A N 1
ATOM 775 C CA . LEU A 1 97 ? 2.139 14.927 3.610 1.00 93.94 97 LEU A CA 1
ATOM 776 C C . LEU A 1 97 ? 3.485 14.202 3.635 1.00 93.94 97 LEU A C 1
ATOM 778 O O . LEU A 1 97 ? 4.117 14.130 4.688 1.00 93.94 97 LEU A O 1
ATOM 782 N N . LEU A 1 98 ? 3.971 13.720 2.488 1.00 94.06 98 LEU A N 1
ATOM 783 C CA . LEU A 1 98 ? 5.280 13.081 2.395 1.00 94.06 98 LEU A CA 1
ATOM 784 C C . LEU A 1 98 ? 6.383 13.967 2.980 1.00 94.06 98 LEU A C 1
ATOM 786 O O . LEU A 1 98 ? 7.294 13.451 3.623 1.00 94.06 98 LEU A O 1
ATOM 790 N N . LYS A 1 99 ? 6.296 15.294 2.813 1.00 91.31 99 LYS A N 1
ATOM 791 C CA . LYS A 1 99 ? 7.286 16.243 3.345 1.00 91.31 99 LYS A CA 1
ATOM 792 C C . LYS A 1 99 ? 7.420 16.153 4.867 1.00 91.31 99 LYS A C 1
ATOM 794 O O . LYS A 1 99 ? 8.536 16.276 5.370 1.00 91.31 99 LYS A O 1
ATOM 799 N N . SER A 1 100 ? 6.323 15.919 5.592 1.00 89.00 100 SER A N 1
ATOM 800 C CA . SER A 1 100 ? 6.334 15.838 7.060 1.00 89.00 100 SER A CA 1
ATOM 801 C C . SER A 1 100 ? 6.784 14.464 7.558 1.00 89.00 100 SER A C 1
ATOM 803 O O . SER A 1 100 ? 7.531 14.364 8.534 1.00 89.00 100 SER A O 1
ATOM 805 N N . VAL A 1 101 ? 6.409 13.399 6.844 1.00 91.75 101 VAL A N 1
ATOM 806 C CA . VAL A 1 101 ? 6.698 12.022 7.263 1.00 91.75 101 VAL A CA 1
ATOM 807 C C . VAL A 1 101 ? 7.994 11.443 6.693 1.00 91.75 101 VAL A C 1
ATOM 809 O O . VAL A 1 101 ? 8.416 10.367 7.114 1.00 91.75 101 VAL A O 1
ATOM 812 N N . ARG A 1 102 ? 8.671 12.147 5.774 1.00 92.56 102 ARG A N 1
ATOM 813 C CA . ARG A 1 102 ? 9.880 11.663 5.080 1.00 92.56 102 ARG A CA 1
ATOM 814 C C . ARG A 1 102 ? 10.960 11.157 6.034 1.00 92.56 102 ARG A C 1
ATOM 816 O O . ARG A 1 102 ? 11.579 10.136 5.771 1.00 92.56 102 ARG A O 1
ATOM 823 N N . THR A 1 103 ? 11.181 11.852 7.150 1.00 90.81 103 THR A N 1
ATOM 824 C CA . THR A 1 103 ? 12.234 11.509 8.127 1.00 90.81 103 THR A CA 1
ATOM 825 C C . THR A 1 103 ? 11.964 10.215 8.897 1.00 90.81 103 THR A C 1
ATOM 827 O O . THR A 1 103 ? 12.853 9.719 9.583 1.00 90.81 103 THR A O 1
ATOM 830 N N . GLN A 1 104 ? 10.756 9.661 8.775 1.00 89.31 104 GLN A N 1
ATOM 831 C CA . GLN A 1 104 ? 10.333 8.412 9.407 1.00 89.31 104 GLN A CA 1
ATOM 832 C C . GLN A 1 104 ? 10.536 7.192 8.491 1.00 89.31 104 GLN A C 1
ATOM 834 O O . GLN A 1 104 ? 10.258 6.067 8.897 1.00 89.31 104 GLN A O 1
ATOM 839 N N . MET A 1 105 ? 10.996 7.398 7.253 1.00 91.06 105 MET A N 1
ATOM 840 C CA . MET A 1 105 ? 11.127 6.361 6.231 1.00 91.06 105 MET A CA 1
ATOM 841 C C . MET A 1 105 ? 12.558 6.294 5.695 1.00 91.06 105 MET A C 1
ATOM 843 O O . MET A 1 105 ? 13.282 7.289 5.664 1.00 91.06 105 MET A O 1
ATOM 847 N N . ASN A 1 106 ? 12.967 5.106 5.248 1.00 92.50 106 ASN A N 1
ATOM 848 C CA . ASN A 1 106 ? 14.200 4.957 4.481 1.00 92.50 106 ASN A CA 1
ATOM 849 C C . ASN A 1 106 ? 13.997 5.443 3.031 1.00 92.50 106 ASN A C 1
ATOM 851 O O . ASN A 1 106 ? 12.868 5.622 2.569 1.00 92.50 106 ASN A O 1
ATOM 855 N N . GLU A 1 107 ? 15.101 5.662 2.315 1.00 92.00 107 GLU A N 1
ATOM 856 C CA . GLU A 1 107 ? 15.077 6.182 0.942 1.00 92.00 107 GLU A CA 1
ATOM 857 C C . GLU A 1 107 ? 14.247 5.307 -0.010 1.00 92.00 107 GLU A C 1
ATOM 859 O O . GLU A 1 107 ? 13.429 5.830 -0.759 1.00 92.00 107 GLU A O 1
ATOM 864 N N . GLU A 1 108 ? 14.405 3.986 0.066 1.00 90.94 108 GLU A N 1
ATOM 865 C CA . GLU A 1 108 ? 13.648 3.022 -0.739 1.00 90.94 108 GLU A CA 1
ATOM 866 C C . GLU A 1 108 ? 12.134 3.194 -0.571 1.00 90.94 108 GLU A C 1
ATOM 868 O O . GLU A 1 108 ? 11.404 3.336 -1.551 1.00 90.94 108 GLU A O 1
ATOM 873 N N . THR A 1 109 ? 11.661 3.242 0.677 1.00 90.50 109 THR A N 1
ATOM 874 C CA . THR A 1 109 ? 10.237 3.404 0.982 1.00 90.50 109 THR A CA 1
ATOM 875 C C . THR A 1 109 ? 9.734 4.729 0.436 1.00 90.50 109 THR A C 1
ATOM 877 O O . THR A 1 109 ? 8.673 4.765 -0.175 1.00 90.50 109 THR A O 1
ATOM 880 N N . ILE A 1 110 ? 10.494 5.812 0.606 1.00 93.75 110 ILE A N 1
ATOM 881 C CA . ILE A 1 110 ? 10.113 7.125 0.081 1.00 93.75 110 ILE A CA 1
ATOM 882 C C . ILE A 1 110 ? 9.939 7.072 -1.439 1.00 93.75 110 ILE A C 1
ATOM 884 O O . ILE A 1 110 ? 8.897 7.490 -1.940 1.00 93.75 110 ILE A O 1
ATOM 888 N N . LEU A 1 111 ? 10.913 6.507 -2.154 1.00 93.88 111 LEU A N 1
ATOM 889 C CA . LEU A 1 111 ? 10.882 6.404 -3.612 1.00 93.88 111 LEU A CA 1
ATOM 890 C C . LEU A 1 111 ? 9.698 5.568 -4.100 1.00 93.88 111 LEU A C 1
ATOM 892 O O . LEU A 1 111 ? 9.018 5.971 -5.036 1.00 93.88 111 LEU A O 1
ATOM 896 N N . LEU A 1 112 ? 9.394 4.442 -3.449 1.00 90.81 112 LEU A N 1
ATOM 897 C CA . LEU A 1 112 ? 8.233 3.617 -3.802 1.00 90.81 112 LEU A CA 1
ATOM 898 C C . LEU A 1 112 ? 6.899 4.351 -3.587 1.00 90.81 112 LEU A C 1
ATOM 900 O O . LEU A 1 112 ? 5.945 4.130 -4.336 1.00 90.81 112 LEU A O 1
ATOM 904 N N . ARG A 1 113 ? 6.810 5.226 -2.577 1.00 92.00 113 ARG A N 1
ATOM 905 C CA . ARG A 1 113 ? 5.613 6.050 -2.349 1.00 92.00 113 ARG A CA 1
ATOM 906 C C . ARG A 1 113 ? 5.501 7.182 -3.365 1.00 92.00 113 ARG A C 1
ATOM 908 O O . ARG A 1 113 ? 4.427 7.376 -3.922 1.00 92.00 113 ARG A O 1
ATOM 915 N N . GLU A 1 114 ? 6.597 7.887 -3.644 1.00 94.31 114 GLU A N 1
ATOM 916 C CA . GLU A 1 114 ? 6.649 8.907 -4.700 1.00 94.31 114 GLU A CA 1
ATOM 917 C C . GLU A 1 114 ? 6.275 8.298 -6.053 1.00 94.31 114 GLU A C 1
ATOM 919 O O . GLU A 1 114 ? 5.438 8.857 -6.757 1.00 94.31 114 GLU A O 1
ATOM 924 N N . TYR A 1 115 ? 6.812 7.116 -6.370 1.00 92.88 115 TYR A N 1
ATOM 925 C CA . TYR A 1 115 ? 6.487 6.383 -7.589 1.00 92.88 115 TYR A CA 1
ATOM 926 C C . TYR A 1 115 ? 4.979 6.172 -7.730 1.00 92.88 115 TYR A C 1
ATOM 928 O O . TYR A 1 115 ? 4.402 6.501 -8.759 1.00 92.88 115 TYR A O 1
ATOM 936 N N . ALA A 1 116 ? 4.317 5.688 -6.676 1.00 92.56 116 ALA A N 1
ATOM 937 C CA . ALA A 1 116 ? 2.877 5.458 -6.692 1.00 92.56 116 ALA A CA 1
ATOM 938 C C . ALA A 1 116 ? 2.063 6.740 -6.939 1.00 92.56 116 ALA A C 1
ATOM 940 O O . ALA A 1 116 ? 1.086 6.713 -7.689 1.00 92.56 116 ALA A O 1
ATOM 941 N N . PHE A 1 117 ? 2.462 7.864 -6.334 1.00 94.56 117 PHE A N 1
ATOM 942 C CA . PHE A 1 117 ? 1.779 9.143 -6.530 1.00 94.56 117 PHE A CA 1
ATOM 943 C C . PHE A 1 117 ? 2.001 9.715 -7.929 1.00 94.56 117 PHE A C 1
ATOM 945 O O . PHE A 1 117 ? 1.039 10.111 -8.581 1.00 94.56 117 PHE A O 1
ATOM 952 N N . TYR A 1 118 ? 3.241 9.726 -8.419 1.00 94.56 118 TYR A N 1
ATOM 953 C CA . TYR A 1 118 ? 3.536 10.221 -9.764 1.00 94.56 118 TYR A CA 1
ATOM 954 C C . TYR A 1 118 ? 2.980 9.310 -10.858 1.00 94.56 118 TYR A C 1
ATOM 956 O O . TYR A 1 118 ? 2.623 9.804 -11.924 1.00 94.56 118 TYR A O 1
ATOM 964 N N . PHE A 1 119 ? 2.816 8.015 -10.573 1.00 90.31 119 PHE A N 1
ATOM 965 C CA . PHE A 1 119 ? 2.125 7.079 -11.455 1.00 90.31 119 PHE A CA 1
ATOM 966 C C . PHE A 1 119 ? 0.643 7.437 -11.560 1.00 90.31 119 PHE A C 1
ATOM 968 O O . PHE A 1 119 ? 0.102 7.515 -12.657 1.00 90.31 119 PHE A O 1
ATOM 975 N N . ALA A 1 120 ? -0.007 7.737 -10.432 1.00 89.44 120 ALA A N 1
ATOM 976 C CA . ALA A 1 120 ? -1.399 8.184 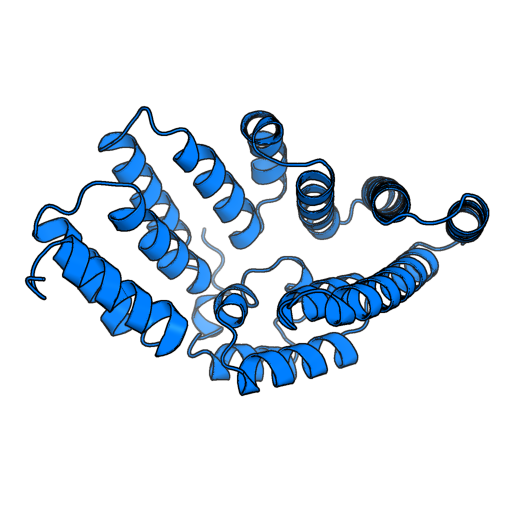-10.422 1.00 89.44 120 ALA A CA 1
ATOM 977 C C . ALA A 1 120 ? -1.610 9.549 -11.111 1.00 89.44 120 ALA A C 1
ATOM 979 O O . ALA A 1 120 ? -2.705 9.812 -11.602 1.00 89.44 120 ALA A O 1
ATOM 980 N N . LEU A 1 121 ? -0.579 10.400 -11.143 1.00 91.50 121 LEU A N 1
ATOM 981 C CA . LEU A 1 121 ? -0.593 11.718 -11.789 1.00 91.50 121 LEU A CA 1
ATOM 982 C C . LEU A 1 121 ? -0.145 11.705 -13.261 1.00 91.50 121 LEU A C 1
ATOM 984 O O . LEU A 1 121 ? -0.103 12.776 -13.869 1.00 91.50 121 LEU A O 1
ATOM 988 N N . ASP A 1 122 ? 0.233 10.544 -13.807 1.00 89.81 122 ASP A N 1
ATOM 989 C CA . ASP A 1 122 ? 0.791 10.404 -15.162 1.00 89.81 122 ASP A CA 1
ATOM 990 C C . ASP A 1 122 ? 2.016 11.319 -15.412 1.00 89.81 122 ASP A C 1
ATOM 992 O O . ASP A 1 122 ? 2.186 11.942 -16.460 1.00 89.81 122 ASP A O 1
ATOM 996 N N . GLN A 1 123 ? 2.883 11.458 -14.400 1.00 93.06 123 GLN A N 1
ATOM 997 C CA . GLN A 1 123 ? 4.063 12.335 -14.436 1.00 93.06 123 GLN A CA 1
ATOM 998 C C . GLN A 1 123 ? 5.313 11.564 -14.871 1.00 93.06 123 GLN A C 1
ATOM 1000 O O . GLN A 1 123 ? 6.222 11.315 -14.078 1.00 93.06 123 GLN A O 1
ATOM 1005 N N . GLU A 1 124 ? 5.375 11.206 -16.154 1.00 90.69 124 GLU A N 1
ATOM 1006 C CA . GLU A 1 124 ? 6.420 10.329 -16.707 1.00 90.69 124 GLU A CA 1
ATOM 1007 C C . GLU A 1 124 ? 7.858 10.796 -16.440 1.00 90.69 124 GLU A C 1
ATOM 1009 O O . GLU A 1 124 ? 8.733 9.980 -16.158 1.00 90.69 124 GLU A O 1
ATOM 1014 N N . LEU A 1 125 ? 8.116 12.108 -16.454 1.00 91.38 125 LEU A N 1
ATOM 1015 C CA . LEU A 1 125 ? 9.456 12.634 -16.173 1.00 91.38 125 LEU A CA 1
ATOM 1016 C C . LEU A 1 125 ? 9.917 12.333 -14.737 1.00 91.38 125 LEU A C 1
ATOM 1018 O O . LEU A 1 125 ? 11.096 12.059 -14.513 1.00 91.38 125 LEU A O 1
ATOM 1022 N N . GLU A 1 126 ? 9.009 12.410 -13.763 1.00 95.19 126 GLU A N 1
ATOM 1023 C CA . GLU A 1 126 ? 9.337 12.097 -12.370 1.00 95.19 126 GLU A CA 1
ATOM 1024 C C . GLU A 1 126 ? 9.411 10.582 -12.155 1.00 95.19 126 GLU A C 1
ATOM 1026 O O . GLU A 1 126 ? 10.299 10.114 -11.443 1.00 95.19 126 GLU A O 1
ATOM 1031 N N . LEU A 1 127 ? 8.561 9.806 -12.838 1.00 92.69 127 LEU A N 1
ATOM 1032 C CA . LEU A 1 127 ? 8.653 8.345 -12.839 1.00 92.69 127 LEU A CA 1
ATOM 1033 C C . LEU A 1 127 ? 10.014 7.869 -13.347 1.00 92.69 127 LEU A C 1
ATOM 1035 O O . LEU A 1 127 ? 10.669 7.098 -12.654 1.00 92.69 127 LEU A O 1
ATOM 1039 N N . ASP A 1 128 ? 10.490 8.394 -14.478 1.00 91.94 128 ASP A N 1
ATOM 1040 C CA . ASP A 1 128 ? 11.794 8.031 -15.045 1.00 91.94 128 ASP A CA 1
ATOM 1041 C C . ASP A 1 128 ? 12.944 8.270 -14.049 1.00 91.94 128 ASP A C 1
ATOM 1043 O O . ASP A 1 128 ? 13.844 7.435 -13.906 1.00 91.94 128 ASP A O 1
ATOM 1047 N N . ARG A 1 129 ? 12.906 9.401 -13.329 1.00 93.94 129 ARG A N 1
ATOM 1048 C CA . ARG A 1 129 ? 13.899 9.743 -12.297 1.00 93.94 129 ARG A CA 1
ATOM 1049 C C . ARG A 1 129 ? 13.844 8.789 -11.110 1.00 93.94 129 ARG A C 1
ATOM 1051 O O . ARG A 1 129 ? 14.891 8.377 -10.607 1.00 93.94 129 ARG A O 1
ATOM 1058 N N . ILE A 1 130 ? 12.641 8.458 -10.650 1.00 95.25 130 ILE A N 1
ATOM 1059 C CA . ILE A 1 130 ? 12.440 7.570 -9.505 1.00 95.25 130 ILE A CA 1
ATOM 1060 C C . ILE A 1 130 ? 12.835 6.138 -9.858 1.00 95.25 130 ILE A C 1
ATOM 1062 O O . ILE A 1 130 ? 13.505 5.495 -9.056 1.00 95.25 130 ILE A O 1
ATOM 1066 N N . GLU A 1 131 ? 12.497 5.652 -11.052 1.00 93.50 131 GLU A N 1
ATOM 1067 C CA . GLU A 1 131 ? 12.901 4.329 -11.543 1.00 93.50 131 GLU A CA 1
ATOM 1068 C C . GLU A 1 131 ? 14.421 4.214 -11.590 1.00 93.50 131 GLU A C 1
ATOM 1070 O O . GLU A 1 131 ? 14.980 3.270 -11.037 1.00 93.50 131 GLU A O 1
ATOM 1075 N N . GLU A 1 132 ? 15.113 5.210 -12.150 1.00 94.31 132 GLU A N 1
ATOM 1076 C CA . GLU A 1 132 ? 16.576 5.232 -12.151 1.00 94.31 132 GLU A CA 1
ATOM 1077 C C . GLU A 1 132 ? 17.154 5.209 -10.727 1.00 94.31 132 GLU A C 1
ATOM 1079 O O . GLU A 1 132 ? 18.103 4.470 -10.439 1.00 94.31 132 GLU A O 1
ATOM 1084 N N . ARG A 1 133 ? 16.574 5.994 -9.810 1.00 95.69 133 ARG A N 1
ATOM 1085 C CA . ARG A 1 133 ? 17.027 6.025 -8.418 1.00 95.69 133 ARG A CA 1
ATOM 1086 C C . ARG A 1 133 ? 16.760 4.700 -7.703 1.00 95.69 133 ARG A C 1
ATOM 1088 O O . ARG A 1 133 ? 17.626 4.230 -6.971 1.00 95.69 133 ARG A O 1
ATOM 1095 N N . LEU A 1 134 ? 15.614 4.069 -7.943 1.00 93.56 134 LEU A N 1
ATOM 1096 C CA . LEU A 1 134 ? 15.288 2.745 -7.418 1.00 93.56 134 LEU A CA 1
ATOM 1097 C C . LEU A 1 134 ? 16.237 1.679 -7.974 1.00 93.56 134 LEU A C 1
ATOM 1099 O O . LEU A 1 134 ? 16.719 0.852 -7.204 1.00 93.56 134 LEU A O 1
ATOM 1103 N N . LEU A 1 135 ? 16.591 1.726 -9.264 1.00 94.06 135 LEU A N 1
ATOM 1104 C CA . LEU A 1 135 ? 17.616 0.846 -9.839 1.00 94.06 135 LEU A CA 1
ATOM 1105 C C . LEU A 1 135 ? 18.941 0.968 -9.072 1.00 94.06 135 LEU A C 1
ATOM 1107 O O . LEU A 1 135 ? 19.524 -0.050 -8.699 1.00 94.06 135 LEU A O 1
ATOM 1111 N N . GLN A 1 136 ? 19.390 2.193 -8.779 1.00 94.62 136 GLN A N 1
ATOM 1112 C CA . GLN A 1 136 ? 20.600 2.438 -7.982 1.00 94.62 136 GLN A CA 1
ATOM 1113 C C . GLN A 1 136 ? 20.482 1.890 -6.555 1.00 94.62 136 GLN A C 1
ATOM 1115 O O . GLN A 1 136 ? 21.387 1.198 -6.091 1.00 94.62 136 GLN A O 1
ATOM 1120 N N . VAL A 1 137 ? 19.370 2.170 -5.864 1.00 93.00 137 VAL A N 1
ATOM 1121 C CA . VAL A 1 137 ? 19.106 1.686 -4.495 1.00 93.00 137 VAL A CA 1
ATOM 1122 C C . VAL A 1 137 ? 19.123 0.158 -4.441 1.00 93.00 137 VAL A C 1
ATOM 1124 O O . VAL A 1 137 ? 19.688 -0.426 -3.519 1.00 93.00 137 VAL A O 1
ATOM 1127 N N . TYR A 1 138 ? 18.598 -0.498 -5.474 1.00 90.25 138 TYR A N 1
ATOM 1128 C CA . TYR A 1 138 ? 18.616 -1.952 -5.617 1.00 90.25 138 TYR A CA 1
ATOM 1129 C C . TYR A 1 138 ? 19.907 -2.508 -6.234 1.00 90.25 138 TYR A C 1
ATOM 1131 O O . TYR A 1 138 ? 19.954 -3.681 -6.617 1.00 90.25 138 TYR A O 1
ATOM 1139 N N . GLY A 1 139 ? 20.964 -1.700 -6.328 1.00 92.88 139 GLY A N 1
ATOM 1140 C CA . GLY A 1 139 ? 22.308 -2.150 -6.683 1.00 92.88 139 GLY A CA 1
ATOM 1141 C C . GLY A 1 139 ? 22.526 -2.424 -8.169 1.00 92.88 139 GLY A C 1
ATOM 1142 O O . GLY A 1 139 ? 23.354 -3.271 -8.506 1.00 92.88 139 GLY A O 1
ATOM 1143 N N . ALA A 1 140 ? 21.796 -1.745 -9.058 1.00 94.94 140 ALA A N 1
ATOM 1144 C CA . ALA A 1 140 ? 22.075 -1.808 -10.488 1.00 94.94 140 ALA A CA 1
ATOM 1145 C C . ALA A 1 140 ? 23.470 -1.233 -10.759 1.00 94.94 140 ALA A C 1
ATOM 1147 O O . ALA A 1 140 ? 23.840 -0.182 -10.237 1.00 94.94 140 ALA A O 1
ATOM 1148 N N . SER A 1 141 ? 24.247 -1.925 -11.588 1.00 95.00 141 SER A N 1
ATOM 1149 C CA . SER A 1 141 ? 25.553 -1.436 -12.039 1.00 95.00 141 SER A CA 1
ATOM 1150 C C . SER A 1 141 ? 25.419 -0.197 -12.930 1.00 95.00 141 SER A C 1
ATOM 1152 O O . SER A 1 141 ? 24.403 -0.010 -13.602 1.00 95.00 141 SER A O 1
ATOM 1154 N N . ASP A 1 142 ? 26.490 0.594 -13.037 1.00 95.19 142 ASP A N 1
ATOM 1155 C CA . ASP A 1 142 ? 26.544 1.754 -13.941 1.00 95.19 142 ASP A CA 1
ATOM 1156 C C . ASP A 1 142 ? 26.202 1.380 -15.392 1.00 95.19 142 ASP A C 1
ATOM 1158 O O . ASP A 1 142 ? 25.540 2.138 -16.098 1.00 95.19 142 ASP A O 1
ATOM 1162 N N . THR A 1 143 ? 26.599 0.183 -15.840 1.00 95.94 143 THR A N 1
ATOM 1163 C CA . THR A 1 143 ? 26.256 -0.328 -17.174 1.00 95.94 143 THR A CA 1
ATOM 1164 C C . THR A 1 143 ? 24.757 -0.589 -17.323 1.00 95.94 143 THR A C 1
ATOM 1166 O O . THR A 1 143 ? 24.189 -0.253 -18.359 1.00 95.94 143 THR A O 1
ATOM 1169 N N . GLN A 1 144 ? 24.100 -1.149 -16.303 1.00 94.38 144 GLN A N 1
ATOM 1170 C CA . GLN A 1 144 ? 22.650 -1.376 -16.318 1.00 94.38 144 GLN A CA 1
ATOM 1171 C C . GLN A 1 144 ? 21.875 -0.056 -16.275 1.00 94.38 144 GLN A C 1
ATOM 1173 O O . GLN A 1 144 ? 20.916 0.110 -17.024 1.00 94.38 144 GLN A O 1
ATOM 1178 N N . ILE A 1 145 ? 22.327 0.909 -15.470 1.00 95.38 145 ILE A N 1
ATOM 1179 C CA . ILE A 1 145 ? 21.738 2.254 -15.418 1.00 95.38 145 ILE A CA 1
ATOM 1180 C C . ILE A 1 145 ? 21.908 2.961 -16.767 1.00 95.38 145 ILE A C 1
ATOM 1182 O O . ILE A 1 145 ? 20.962 3.554 -17.280 1.00 95.38 145 ILE A O 1
ATOM 1186 N N . GLN A 1 146 ? 23.084 2.868 -17.391 1.00 95.31 146 GLN A N 1
ATOM 1187 C CA . GLN A 1 146 ? 23.300 3.461 -18.709 1.00 95.31 146 GLN A CA 1
ATOM 1188 C C . GLN A 1 146 ? 22.452 2.783 -19.793 1.00 95.31 146 GLN A C 1
ATOM 1190 O O . GLN A 1 146 ? 21.926 3.468 -20.667 1.00 95.31 146 GLN A O 1
ATOM 1195 N N . ALA A 1 147 ? 22.286 1.458 -19.732 1.00 94.69 147 ALA A N 1
ATOM 1196 C CA . ALA A 1 147 ? 21.396 0.735 -20.635 1.00 94.69 147 ALA A CA 1
ATOM 1197 C C . ALA A 1 147 ? 19.941 1.197 -20.473 1.00 94.69 147 ALA A C 1
ATOM 1199 O O . ALA A 1 147 ? 19.284 1.467 -21.473 1.00 94.69 147 ALA A O 1
ATOM 1200 N N . TYR A 1 148 ? 19.476 1.369 -19.232 1.00 94.62 148 TYR A N 1
ATOM 1201 C CA . TYR A 1 148 ? 18.156 1.916 -18.925 1.00 94.62 148 TYR A CA 1
ATOM 1202 C C . TYR A 1 148 ? 17.964 3.335 -19.492 1.00 94.62 148 TYR A C 1
ATOM 1204 O O . TYR A 1 148 ? 16.979 3.595 -20.178 1.00 94.62 148 TYR A O 1
ATOM 1212 N N . ARG A 1 149 ? 18.939 4.236 -19.297 1.00 93.31 149 ARG A N 1
ATOM 1213 C CA . ARG A 1 149 ? 18.904 5.615 -19.829 1.00 93.31 149 ARG A CA 1
ATOM 1214 C C . ARG A 1 149 ? 18.872 5.689 -21.357 1.00 93.31 149 ARG A C 1
ATOM 1216 O O . ARG A 1 149 ? 18.370 6.664 -21.907 1.00 93.31 149 ARG A O 1
ATOM 1223 N N . ASN A 1 150 ? 19.434 4.693 -22.040 1.00 95.12 150 ASN A N 1
ATOM 1224 C CA . ASN A 1 150 ? 19.467 4.646 -23.501 1.00 95.12 150 ASN A CA 1
ATOM 1225 C C . ASN A 1 150 ? 18.129 4.199 -24.121 1.00 95.12 150 ASN A C 1
ATOM 1227 O O . ASN A 1 150 ? 17.983 4.287 -25.338 1.00 95.12 150 ASN A O 1
ATOM 1231 N N . LEU A 1 151 ? 17.167 3.723 -23.323 1.00 94.19 151 LEU A N 1
ATOM 1232 C CA . LEU A 1 151 ? 15.826 3.371 -23.796 1.00 94.19 151 LEU A CA 1
ATOM 1233 C C . LEU A 1 151 ? 15.056 4.636 -24.191 1.00 94.19 151 LEU A C 1
ATOM 1235 O O . LEU A 1 151 ? 15.081 5.645 -23.481 1.00 94.19 151 LEU A O 1
ATOM 1239 N N . HIS A 1 152 ? 14.356 4.590 -25.321 1.00 89.38 152 HIS A N 1
ATOM 1240 C CA . HIS A 1 152 ? 13.828 5.793 -25.962 1.00 89.38 152 HIS A CA 1
ATOM 1241 C C . HIS A 1 152 ? 12.391 6.110 -25.559 1.00 89.38 152 HIS A C 1
ATOM 1243 O O . HIS A 1 152 ? 12.002 7.278 -25.565 1.00 89.38 152 HIS A O 1
ATOM 1249 N N . THR A 1 153 ? 11.616 5.103 -25.163 1.00 90.81 153 THR A N 1
ATOM 1250 C CA . THR A 1 153 ? 10.205 5.272 -24.802 1.00 90.81 153 THR A CA 1
ATOM 1251 C C . THR A 1 153 ? 9.941 4.960 -23.323 1.00 90.81 153 THR A C 1
ATOM 1253 O O . THR A 1 153 ? 10.606 4.089 -22.755 1.00 90.81 153 THR A O 1
ATOM 1256 N N . PRO A 1 154 ? 8.941 5.611 -22.692 1.00 87.00 154 PRO A N 1
ATOM 1257 C CA . PRO A 1 154 ? 8.512 5.260 -21.336 1.00 87.00 154 PRO A CA 1
ATOM 1258 C C . PRO A 1 154 ? 8.110 3.786 -21.201 1.00 87.00 154 PRO A C 1
ATOM 1260 O O . PRO A 1 154 ? 8.455 3.135 -20.222 1.00 87.00 154 PRO A O 1
ATOM 1263 N N . ALA A 1 155 ? 7.456 3.215 -22.219 1.00 85.31 155 ALA A N 1
ATOM 1264 C CA . ALA A 1 155 ? 7.047 1.810 -22.213 1.00 85.31 155 ALA A CA 1
ATOM 1265 C C . ALA A 1 155 ? 8.243 0.838 -22.166 1.00 85.31 155 ALA A C 1
ATOM 1267 O O . ALA A 1 155 ? 8.220 -0.144 -21.422 1.00 85.31 155 ALA A O 1
ATOM 1268 N N . GLU A 1 156 ? 9.307 1.114 -22.929 1.00 90.06 156 GLU A N 1
ATOM 1269 C CA . GLU A 1 156 ? 10.547 0.331 -22.868 1.00 90.06 156 GLU A CA 1
ATOM 1270 C C . GLU A 1 156 ? 11.190 0.426 -21.484 1.00 90.06 156 GLU A C 1
ATOM 1272 O O . GLU A 1 156 ? 11.575 -0.599 -20.918 1.00 90.06 156 GLU A O 1
ATOM 1277 N N . ARG A 1 157 ? 11.269 1.641 -20.926 1.00 90.38 157 A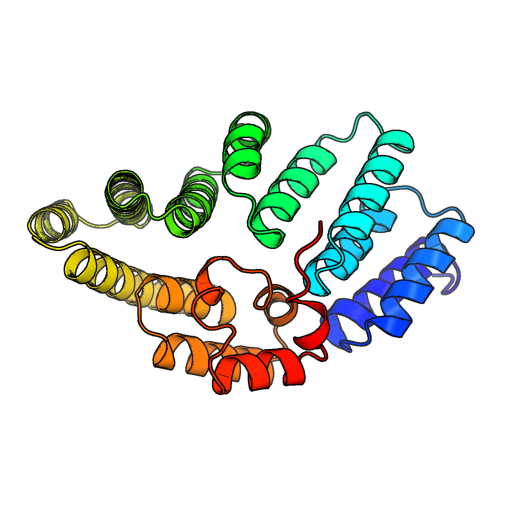RG A N 1
ATOM 1278 C CA . ARG A 1 157 ? 11.827 1.886 -19.591 1.00 90.38 157 ARG A CA 1
ATOM 1279 C C . ARG A 1 157 ? 11.044 1.163 -18.506 1.00 90.38 157 ARG A C 1
ATOM 1281 O O . ARG A 1 157 ? 11.640 0.381 -17.767 1.00 90.38 157 ARG A O 1
ATOM 1288 N N . ARG A 1 158 ? 9.719 1.306 -18.479 1.00 86.69 158 ARG A N 1
ATOM 1289 C CA . ARG A 1 158 ? 8.844 0.636 -17.508 1.00 86.69 158 ARG A CA 1
ATOM 1290 C C . ARG A 1 158 ? 8.970 -0.883 -17.572 1.00 86.69 158 ARG A C 1
ATOM 1292 O O . ARG A 1 158 ? 9.065 -1.551 -16.543 1.00 86.69 158 ARG A O 1
ATOM 1299 N N . SER A 1 159 ? 9.046 -1.439 -18.783 1.00 85.12 159 SER A N 1
ATOM 1300 C CA . SER A 1 159 ? 9.262 -2.874 -18.970 1.00 85.12 159 SER A CA 1
ATOM 1301 C C . SER A 1 159 ? 10.644 -3.318 -18.476 1.00 85.12 159 SER A C 1
ATOM 1303 O O . SER A 1 159 ? 10.748 -4.326 -17.776 1.00 85.12 159 SER A O 1
ATOM 1305 N N . ALA A 1 160 ? 11.709 -2.571 -18.789 1.00 90.38 160 ALA A N 1
ATOM 1306 C CA . ALA A 1 160 ? 13.062 -2.879 -18.327 1.00 90.38 160 ALA A CA 1
ATOM 1307 C C . ALA A 1 160 ? 13.188 -2.785 -16.797 1.00 90.38 160 ALA A C 1
ATOM 1309 O O . ALA A 1 160 ? 13.743 -3.689 -16.171 1.00 90.38 160 ALA A O 1
ATOM 1310 N N . PHE A 1 161 ? 12.617 -1.738 -16.198 1.00 89.56 161 PHE A N 1
ATOM 1311 C CA . PHE A 1 161 ? 12.528 -1.563 -14.752 1.00 89.56 161 PHE A CA 1
ATOM 1312 C C . PHE A 1 161 ? 11.787 -2.735 -14.097 1.00 89.56 161 PHE A C 1
ATOM 1314 O O . PHE A 1 161 ? 12.309 -3.364 -13.177 1.00 89.56 161 PHE A O 1
ATOM 1321 N N . GLY A 1 162 ? 10.628 -3.113 -14.642 1.00 85.44 162 GLY A N 1
ATOM 1322 C CA . GLY A 1 162 ? 9.862 -4.273 -14.193 1.00 85.44 162 GLY A CA 1
ATOM 1323 C C . GLY A 1 162 ? 10.635 -5.589 -14.256 1.00 85.44 162 GLY A C 1
ATOM 1324 O O . GLY A 1 162 ? 10.614 -6.358 -13.294 1.00 85.44 162 GLY A O 1
ATOM 1325 N N . THR A 1 163 ? 11.359 -5.853 -15.352 1.00 86.69 163 THR A N 1
ATOM 1326 C CA . THR A 1 163 ? 12.245 -7.030 -15.451 1.00 86.69 163 THR A CA 1
ATOM 1327 C C . THR A 1 163 ? 13.291 -7.020 -14.346 1.00 86.69 163 THR A C 1
ATOM 1329 O O . THR A 1 163 ? 13.421 -8.010 -13.631 1.00 86.69 163 THR A O 1
ATOM 1332 N N . TYR A 1 164 ? 13.990 -5.899 -14.167 1.00 90.25 164 TYR A N 1
ATOM 1333 C CA . TYR A 1 164 ? 15.045 -5.786 -13.167 1.00 90.25 164 TYR A CA 1
ATOM 1334 C C . TYR A 1 164 ? 14.519 -6.034 -11.747 1.00 90.25 164 TYR A C 1
ATOM 1336 O O . TYR A 1 164 ? 15.094 -6.818 -10.992 1.00 90.25 164 TYR A O 1
ATOM 1344 N N . LEU A 1 165 ? 13.391 -5.413 -11.386 1.00 84.19 165 LEU A N 1
ATOM 1345 C CA . LEU A 1 165 ? 12.767 -5.638 -10.083 1.00 84.19 165 LEU A CA 1
ATOM 1346 C C . LEU A 1 165 ? 12.354 -7.097 -9.893 1.00 84.19 165 LEU A C 1
ATOM 1348 O O . LEU A 1 165 ? 12.560 -7.654 -8.819 1.00 84.19 165 LEU A O 1
ATOM 1352 N N . SER A 1 166 ? 11.824 -7.738 -10.936 1.00 80.75 166 SER A N 1
ATOM 1353 C CA . SER A 1 166 ? 11.449 -9.156 -10.886 1.00 80.75 166 SER A CA 1
ATOM 1354 C C . SER A 1 166 ? 12.643 -10.041 -10.530 1.00 80.75 166 SER A C 1
ATOM 1356 O O . SER A 1 166 ? 12.538 -10.900 -9.655 1.00 80.75 166 SER A O 1
ATOM 1358 N N . GLU A 1 167 ? 13.786 -9.810 -11.177 1.00 86.38 167 GLU A N 1
ATOM 1359 C CA . GLU A 1 167 ? 15.031 -10.538 -10.919 1.00 86.38 167 GLU A CA 1
ATOM 1360 C C . GLU A 1 167 ? 15.533 -10.288 -9.491 1.00 86.38 167 GLU A C 1
ATOM 1362 O O . GLU A 1 167 ? 15.834 -11.236 -8.763 1.00 86.38 167 GLU A O 1
ATOM 1367 N N . LYS A 1 168 ? 15.539 -9.027 -9.037 1.00 85.94 168 LYS A N 1
ATOM 1368 C CA . LYS A 1 168 ? 15.954 -8.678 -7.670 1.00 85.94 168 LYS A CA 1
ATOM 1369 C C . LYS A 1 168 ? 15.076 -9.283 -6.599 1.00 85.94 168 LYS A C 1
ATOM 1371 O O . LYS A 1 168 ? 15.575 -9.825 -5.614 1.00 85.94 168 LYS A O 1
ATOM 1376 N N . MET A 1 169 ? 13.772 -9.262 -6.800 1.00 79.75 169 MET A N 1
ATOM 1377 C CA . MET A 1 169 ? 12.875 -9.843 -5.825 1.00 79.75 169 MET A CA 1
ATOM 1378 C C . MET A 1 169 ? 12.988 -11.381 -5.788 1.00 79.75 169 MET A C 1
ATOM 1380 O O . MET A 1 169 ? 12.878 -11.966 -4.710 1.00 79.75 169 MET A O 1
ATOM 1384 N N . GLN A 1 170 ? 13.285 -12.050 -6.913 1.00 83.69 170 GLN A N 1
ATOM 1385 C CA . GLN A 1 170 ? 13.634 -13.482 -6.921 1.00 83.69 170 GLN A CA 1
ATOM 1386 C C . GLN A 1 170 ? 14.933 -13.777 -6.156 1.00 83.69 170 GLN A C 1
ATOM 1388 O O . GLN A 1 170 ? 15.047 -14.825 -5.516 1.00 83.69 170 GLN A O 1
ATOM 1393 N N . GLU A 1 171 ? 15.918 -12.876 -6.195 1.00 87.12 171 GLU A N 1
ATOM 1394 C CA . GLU A 1 171 ? 17.116 -12.978 -5.354 1.00 87.12 171 GLU A CA 1
ATOM 1395 C C . GLU A 1 171 ? 16.757 -12.865 -3.866 1.00 87.12 171 GLU A C 1
ATOM 1397 O O . GLU A 1 171 ? 17.200 -13.699 -3.074 1.00 87.12 171 GLU A O 1
ATOM 1402 N N . TRP A 1 172 ? 15.909 -11.904 -3.482 1.00 83.19 172 TRP A N 1
ATOM 1403 C CA . TRP A 1 172 ? 15.488 -11.728 -2.086 1.00 83.19 172 TRP A CA 1
ATOM 1404 C C . TRP A 1 172 ? 14.672 -12.893 -1.537 1.00 83.19 172 TRP A C 1
ATOM 1406 O O . TRP A 1 172 ? 14.849 -13.241 -0.373 1.00 83.19 172 TRP A O 1
ATOM 1416 N N . GLN A 1 173 ? 13.845 -13.555 -2.354 1.00 82.81 173 GLN A N 1
ATOM 1417 C CA . GLN A 1 173 ? 13.113 -14.752 -1.912 1.00 82.81 173 GLN A CA 1
ATOM 1418 C C . GLN A 1 173 ? 14.033 -15.877 -1.418 1.00 82.81 173 GLN A C 1
ATOM 1420 O O . GLN A 1 173 ? 13.593 -16.734 -0.653 1.00 82.81 173 GLN A O 1
ATOM 1425 N N . LYS A 1 174 ? 15.307 -15.893 -1.833 1.00 86.44 174 LYS A N 1
ATOM 1426 C CA . LYS A 1 174 ? 16.285 -16.891 -1.374 1.00 86.44 174 LYS A CA 1
ATOM 1427 C C . LYS A 1 174 ? 16.771 -16.633 0.053 1.00 86.44 174 LYS A C 1
ATOM 1429 O O . LYS A 1 174 ? 17.260 -17.564 0.686 1.00 86.44 174 LYS A O 1
ATOM 1434 N N . SER A 1 175 ? 16.677 -15.397 0.547 1.00 86.31 175 SER A N 1
ATOM 1435 C CA . SER A 1 175 ? 17.181 -14.996 1.868 1.00 86.31 175 SER A CA 1
ATOM 1436 C C . SER A 1 175 ? 16.083 -14.598 2.854 1.00 86.31 175 SER A C 1
ATOM 1438 O O . SER A 1 175 ? 16.300 -14.696 4.060 1.00 86.31 175 SER A O 1
ATOM 1440 N N . GLN A 1 176 ? 14.914 -14.173 2.374 1.00 83.75 176 GLN A N 1
ATOM 1441 C CA . GLN A 1 176 ? 13.804 -13.730 3.213 1.00 83.75 176 GLN A CA 1
ATOM 1442 C C . GLN A 1 176 ? 12.447 -13.951 2.541 1.00 83.75 176 GLN A C 1
ATOM 1444 O O . GLN A 1 176 ? 12.334 -14.017 1.318 1.00 83.75 176 GLN A O 1
ATOM 1449 N N . TYR A 1 177 ? 11.390 -14.031 3.352 1.00 83.38 177 TYR A N 1
ATOM 1450 C CA . TYR A 1 177 ? 10.031 -14.017 2.823 1.00 83.38 177 TYR A CA 1
ATOM 1451 C C . TYR A 1 177 ? 9.700 -12.632 2.259 1.00 83.38 177 TYR A C 1
ATOM 1453 O O . TYR A 1 177 ? 9.865 -11.622 2.940 1.00 83.38 177 TYR A O 1
ATOM 1461 N N . VAL A 1 178 ? 9.174 -12.605 1.038 1.00 82.00 178 VAL A N 1
ATOM 1462 C CA . VAL A 1 178 ? 8.601 -11.413 0.411 1.00 82.00 178 VAL A CA 1
ATOM 1463 C C . VAL A 1 178 ? 7.186 -11.774 -0.038 1.00 82.00 178 VAL A C 1
ATOM 1465 O O . VAL A 1 178 ? 6.997 -12.777 -0.730 1.00 82.00 178 VAL A O 1
ATOM 1468 N N . SER A 1 179 ? 6.195 -10.978 0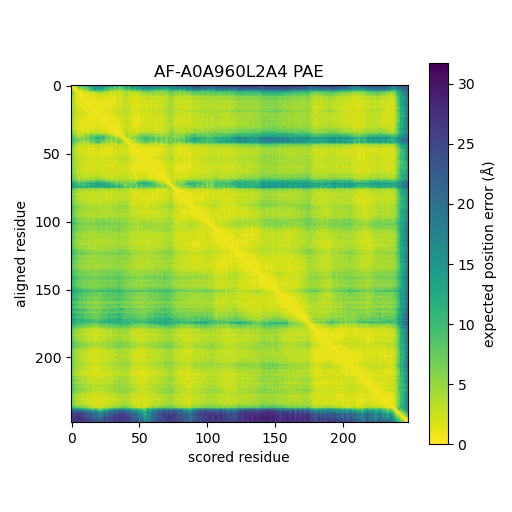.373 1.00 86.94 179 SER A N 1
ATOM 1469 C CA . SER A 1 179 ? 4.786 -11.205 0.021 1.00 86.94 179 SER A CA 1
ATOM 1470 C C . SER A 1 179 ? 4.595 -11.223 -1.502 1.00 86.94 179 SER A C 1
ATOM 1472 O O . SER A 1 179 ? 5.063 -10.287 -2.157 1.00 86.94 179 SER A O 1
ATOM 1474 N N . PRO A 1 180 ? 3.868 -12.203 -2.083 1.00 90.62 180 PRO A N 1
ATOM 1475 C CA . PRO A 1 180 ? 3.528 -12.203 -3.509 1.00 90.62 180 PRO A CA 1
ATOM 1476 C C . PRO A 1 180 ? 2.800 -10.929 -3.966 1.00 90.62 180 PRO A C 1
ATOM 1478 O O . PRO A 1 180 ? 2.947 -10.525 -5.117 1.00 90.62 180 PRO A O 1
ATOM 1481 N N . VAL A 1 181 ? 2.087 -10.241 -3.064 1.00 93.38 181 VAL A N 1
ATOM 1482 C CA . VAL A 1 181 ? 1.422 -8.961 -3.362 1.00 93.38 181 VAL A CA 1
ATOM 1483 C C . VAL A 1 181 ? 2.430 -7.872 -3.732 1.00 93.38 181 VAL A C 1
ATOM 1485 O O . VAL A 1 181 ? 2.179 -7.104 -4.656 1.00 93.38 181 VAL A O 1
ATOM 1488 N N . GLN A 1 182 ? 3.601 -7.830 -3.088 1.00 88.75 182 GLN A N 1
ATOM 1489 C CA . GLN A 1 182 ? 4.646 -6.856 -3.433 1.00 88.75 182 GLN A CA 1
ATOM 1490 C C . GLN A 1 182 ? 5.177 -7.078 -4.853 1.00 88.75 182 GLN A C 1
ATOM 1492 O O . GLN A 1 182 ? 5.371 -6.117 -5.594 1.00 88.75 182 GLN A O 1
ATOM 1497 N N . PHE A 1 183 ? 5.330 -8.338 -5.272 1.00 88.25 183 PHE A N 1
ATOM 1498 C CA . PHE A 1 183 ? 5.676 -8.654 -6.660 1.00 88.25 183 PHE A CA 1
ATOM 1499 C C . PHE A 1 183 ? 4.565 -8.226 -7.608 1.00 88.25 183 PHE A C 1
ATOM 1501 O O . PHE A 1 183 ? 4.843 -7.640 -8.650 1.00 88.25 183 PHE A O 1
ATOM 1508 N N . ALA A 1 184 ? 3.312 -8.506 -7.246 1.00 93.25 184 ALA A N 1
ATOM 1509 C CA . ALA A 1 184 ? 2.169 -8.174 -8.078 1.00 93.25 184 ALA A CA 1
ATOM 1510 C C . ALA A 1 184 ? 2.073 -6.661 -8.323 1.00 93.25 184 ALA A C 1
ATOM 1512 O O . ALA A 1 184 ? 1.847 -6.251 -9.456 1.00 93.25 184 ALA A O 1
ATOM 1513 N N . ILE A 1 185 ? 2.327 -5.836 -7.298 1.00 91.00 185 ILE A N 1
ATOM 1514 C CA . ILE A 1 185 ? 2.394 -4.371 -7.419 1.00 91.00 185 ILE A CA 1
ATOM 1515 C C . ILE A 1 185 ? 3.463 -3.958 -8.441 1.00 91.00 185 ILE A C 1
ATOM 1517 O O . ILE A 1 185 ? 3.188 -3.137 -9.313 1.00 91.00 185 ILE A O 1
ATOM 1521 N N . MET A 1 186 ? 4.661 -4.549 -8.387 1.00 87.19 186 MET A N 1
ATOM 1522 C CA . MET A 1 186 ? 5.721 -4.210 -9.345 1.00 87.19 186 MET A CA 1
ATOM 1523 C C . MET A 1 186 ? 5.391 -4.656 -10.770 1.00 87.19 186 MET A C 1
ATOM 1525 O O . MET A 1 186 ? 5.646 -3.905 -11.707 1.00 87.19 186 MET A O 1
ATOM 1529 N N . GLN A 1 187 ? 4.780 -5.832 -10.955 1.00 88.38 187 GLN A N 1
ATOM 1530 C CA . GLN A 1 187 ? 4.325 -6.270 -12.281 1.00 88.38 187 GLN A CA 1
ATOM 1531 C C . GLN A 1 187 ? 3.204 -5.383 -12.827 1.00 88.38 187 GLN A C 1
ATOM 1533 O O . GLN A 1 187 ? 3.177 -5.080 -14.020 1.00 88.38 187 GLN A O 1
ATOM 1538 N N . ALA A 1 188 ? 2.295 -4.942 -11.957 1.00 91.12 188 ALA A N 1
ATOM 1539 C CA . ALA A 1 188 ? 1.214 -4.035 -12.311 1.00 91.12 188 ALA A CA 1
ATOM 1540 C C . ALA A 1 188 ? 1.761 -2.693 -12.817 1.00 91.12 188 ALA A C 1
ATOM 1542 O O . ALA A 1 188 ? 1.358 -2.249 -13.894 1.00 91.12 188 ALA A O 1
ATOM 1543 N N . TYR A 1 189 ? 2.734 -2.111 -12.107 1.00 86.50 189 TYR A N 1
ATOM 1544 C CA . TYR A 1 189 ? 3.441 -0.909 -12.553 1.00 86.50 189 TYR A CA 1
ATOM 1545 C C . TYR A 1 189 ? 4.241 -1.130 -13.837 1.00 86.50 189 TYR A C 1
ATOM 1547 O O . TYR A 1 189 ? 4.227 -0.278 -14.717 1.00 86.50 189 TYR A O 1
ATOM 1555 N N . ALA A 1 190 ? 4.863 -2.299 -14.001 1.00 82.75 190 ALA A N 1
ATOM 1556 C CA . ALA A 1 190 ? 5.594 -2.673 -15.210 1.00 82.75 190 ALA A CA 1
ATOM 1557 C C . ALA A 1 190 ? 4.708 -2.907 -16.451 1.00 82.75 190 ALA A C 1
ATOM 1559 O O . ALA A 1 190 ? 5.229 -3.275 -17.506 1.00 82.75 190 ALA A O 1
ATOM 1560 N N . GLY A 1 191 ? 3.383 -2.754 -16.338 1.00 85.25 191 GLY A N 1
ATOM 1561 C CA . GLY A 1 191 ? 2.443 -3.013 -17.430 1.00 85.25 191 GLY A CA 1
ATOM 1562 C C . GLY A 1 191 ? 2.309 -4.499 -17.776 1.00 85.25 191 GLY A C 1
ATOM 1563 O O . GLY A 1 191 ? 2.055 -4.842 -18.929 1.00 85.25 191 GLY A O 1
ATOM 1564 N N . ARG A 1 192 ? 2.501 -5.397 -16.797 1.00 88.94 192 ARG A N 1
ATOM 1565 C CA . ARG A 1 192 ? 2.422 -6.863 -16.953 1.00 88.94 192 ARG A CA 1
ATOM 1566 C C . ARG A 1 192 ? 1.257 -7.442 -16.142 1.00 88.94 192 ARG A C 1
ATOM 1568 O O . ARG A 1 192 ? 1.485 -8.161 -15.165 1.00 88.94 192 ARG A O 1
ATOM 1575 N N . PRO A 1 193 ? 0.002 -7.148 -16.527 1.00 91.31 193 PRO A N 1
ATOM 1576 C CA . PRO A 1 193 ? -1.173 -7.501 -15.734 1.00 91.31 193 PRO A CA 1
ATOM 1577 C C . PRO A 1 193 ? -1.325 -9.008 -15.516 1.00 91.31 193 PRO A C 1
ATOM 1579 O O . PRO A 1 193 ? -1.634 -9.421 -14.406 1.00 91.31 193 PRO A O 1
ATOM 1582 N N . ASP A 1 194 ? -1.049 -9.845 -16.521 1.00 93.44 194 ASP A N 1
ATOM 1583 C CA . ASP A 1 194 ? -1.182 -11.302 -16.375 1.00 93.44 194 ASP A CA 1
ATOM 1584 C C . ASP A 1 194 ? -0.263 -11.860 -15.282 1.00 93.44 194 ASP A C 1
ATOM 1586 O O . ASP A 1 194 ? -0.714 -12.602 -14.412 1.00 93.44 194 ASP A O 1
ATOM 1590 N N . GLN A 1 195 ? 1.001 -11.425 -15.270 1.00 91.38 195 GLN A N 1
ATOM 1591 C CA . GLN A 1 195 ? 1.967 -11.814 -14.241 1.00 91.38 195 GLN A CA 1
ATOM 1592 C C . GLN A 1 195 ? 1.559 -11.275 -12.868 1.00 91.38 195 GLN A C 1
ATOM 1594 O O . GLN A 1 195 ? 1.680 -11.985 -11.870 1.00 91.38 195 GLN A O 1
ATOM 1599 N N . ALA A 1 196 ? 1.050 -10.039 -12.809 1.00 94.50 196 ALA A N 1
ATOM 1600 C CA . ALA A 1 196 ? 0.524 -9.466 -11.576 1.00 94.50 196 ALA A CA 1
ATOM 1601 C C . ALA A 1 196 ? -0.623 -10.318 -11.013 1.00 94.50 196 ALA A C 1
ATOM 1603 O O . ALA A 1 196 ? -0.612 -10.656 -9.832 1.00 94.50 196 ALA A O 1
ATOM 1604 N N . PHE A 1 197 ? -1.578 -10.723 -11.852 1.00 97.19 197 PHE A N 1
ATOM 1605 C CA . PHE A 1 197 ? -2.706 -11.542 -11.419 1.00 97.19 197 PHE A CA 1
ATOM 1606 C C . PHE A 1 197 ? -2.301 -12.959 -11.009 1.00 97.19 197 PHE A C 1
ATOM 1608 O O . PHE A 1 197 ? -2.828 -13.461 -10.024 1.00 97.19 197 PHE A O 1
ATOM 1615 N N . ASP A 1 198 ? -1.333 -13.585 -11.680 1.00 95.56 198 ASP A N 1
ATOM 1616 C CA . ASP A 1 198 ? -0.832 -14.906 -11.271 1.00 95.56 198 ASP A CA 1
ATOM 1617 C C . ASP A 1 198 ? -0.213 -14.869 -9.860 1.00 95.56 198 ASP A C 1
ATOM 1619 O O . ASP A 1 198 ? -0.377 -15.798 -9.061 1.00 95.56 198 ASP A O 1
ATOM 1623 N N . LEU A 1 199 ? 0.462 -13.764 -9.524 1.00 95.25 199 LEU A N 1
ATOM 1624 C CA . LEU A 1 199 ? 1.010 -13.510 -8.190 1.00 95.25 199 LEU A CA 1
ATOM 1625 C C . LEU A 1 199 ? -0.088 -13.214 -7.160 1.00 95.25 199 LEU A C 1
ATOM 1627 O O . LEU A 1 199 ? 0.012 -13.668 -6.019 1.00 95.25 199 LEU A O 1
ATOM 1631 N N . LEU A 1 200 ? -1.144 -12.495 -7.550 1.00 97.50 200 LEU A N 1
ATOM 1632 C CA . LEU A 1 200 ? -2.317 -12.276 -6.703 1.00 97.50 200 LEU A CA 1
ATOM 1633 C C . LEU A 1 200 ? -3.074 -13.582 -6.419 1.00 97.50 200 LEU A C 1
ATOM 1635 O O . LEU A 1 200 ? -3.478 -13.811 -5.281 1.00 97.50 200 LEU A O 1
ATOM 1639 N N . ASP A 1 201 ? -3.196 -14.475 -7.401 1.00 96.69 201 ASP A N 1
ATOM 1640 C CA . ASP A 1 201 ? -3.799 -15.800 -7.218 1.00 96.69 201 ASP A CA 1
ATOM 1641 C C . ASP A 1 201 ? -2.987 -16.652 -6.227 1.00 96.69 201 ASP A C 1
ATOM 1643 O O . ASP A 1 201 ? -3.549 -17.381 -5.405 1.00 96.69 201 ASP A O 1
ATOM 1647 N N . GLU A 1 202 ? -1.655 -16.549 -6.261 1.00 95.06 202 GLU A N 1
ATOM 1648 C CA . GLU A 1 202 ? -0.790 -17.174 -5.256 1.00 95.06 202 GLU A CA 1
ATOM 1649 C C . GLU A 1 202 ? -0.953 -16.539 -3.869 1.00 95.06 202 GLU A C 1
ATOM 1651 O O . GLU A 1 202 ? -1.024 -17.259 -2.870 1.00 95.06 202 GLU A O 1
ATOM 1656 N N . ALA A 1 203 ? -1.059 -15.210 -3.792 1.00 95.81 203 ALA A N 1
ATOM 1657 C CA . ALA A 1 203 ? -1.308 -14.503 -2.539 1.00 95.81 203 ALA A CA 1
ATOM 1658 C C . ALA A 1 203 ? -2.637 -14.939 -1.893 1.00 95.81 203 ALA A C 1
ATOM 1660 O O . ALA A 1 203 ? -2.676 -15.214 -0.691 1.00 95.81 203 ALA A O 1
ATOM 1661 N N . LEU A 1 204 ? -3.696 -15.093 -2.700 1.00 95.69 204 LEU A N 1
ATOM 1662 C CA . LEU A 1 204 ? -4.995 -15.605 -2.257 1.00 95.69 204 LEU A CA 1
ATOM 1663 C C . LEU A 1 204 ? -4.889 -17.026 -1.705 1.00 95.69 204 LEU A C 1
ATOM 1665 O O . LEU A 1 204 ? -5.398 -17.296 -0.617 1.00 95.69 204 LEU A O 1
ATOM 1669 N N . ARG A 1 205 ? -4.196 -17.931 -2.413 1.00 94.75 205 ARG A N 1
ATOM 1670 C CA . ARG A 1 205 ? -3.986 -19.316 -1.946 1.00 94.75 205 ARG A CA 1
ATOM 1671 C C . ARG A 1 205 ? -3.293 -19.372 -0.587 1.00 94.75 205 ARG A C 1
ATOM 1673 O O . ARG A 1 205 ? -3.597 -20.251 0.215 1.00 94.75 205 ARG A O 1
ATOM 1680 N N . ARG A 1 206 ? -2.380 -18.436 -0.324 1.00 92.50 206 ARG A N 1
ATOM 1681 C CA . ARG A 1 206 ? -1.650 -18.328 0.947 1.00 92.50 206 ARG A CA 1
ATOM 1682 C C . ARG A 1 206 ? -2.400 -17.555 2.030 1.00 92.50 206 ARG A C 1
ATOM 1684 O O . ARG A 1 206 ? -1.895 -17.489 3.147 1.00 92.50 206 ARG A O 1
ATOM 1691 N N . ARG A 1 207 ? -3.563 -16.970 1.714 1.00 91.81 207 ARG A N 1
ATOM 1692 C CA . ARG A 1 207 ? -4.254 -15.987 2.562 1.00 91.81 207 ARG A CA 1
ATOM 1693 C C . ARG A 1 207 ? -3.31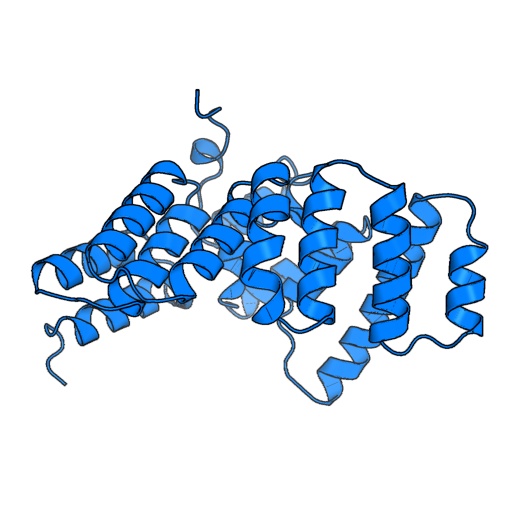3 -14.890 3.060 1.00 91.81 207 ARG A C 1
ATOM 1695 O O . ARG A 1 207 ? -3.280 -14.565 4.243 1.00 91.81 207 ARG A O 1
ATOM 1702 N N . ASP A 1 208 ? -2.520 -14.331 2.150 1.00 93.31 208 ASP A N 1
ATOM 1703 C CA . ASP A 1 208 ? -1.630 -13.228 2.499 1.00 93.31 208 ASP A CA 1
ATOM 1704 C C . ASP A 1 208 ? -2.459 -12.009 2.941 1.00 93.31 208 ASP A C 1
ATOM 1706 O O . ASP A 1 208 ? -3.317 -11.532 2.197 1.00 93.31 208 ASP A O 1
ATOM 1710 N N . ALA A 1 209 ? -2.197 -11.491 4.144 1.00 91.88 209 ALA A N 1
ATOM 1711 C CA . ALA A 1 209 ? -2.905 -10.342 4.706 1.00 91.88 209 ALA A CA 1
ATOM 1712 C C . ALA A 1 209 ? -2.802 -9.083 3.824 1.00 91.88 209 ALA A C 1
ATOM 1714 O O . ALA A 1 209 ? -3.695 -8.236 3.853 1.00 91.88 209 ALA A O 1
ATOM 1715 N N . GLN A 1 210 ? -1.754 -8.962 2.997 1.00 93.56 210 GLN A N 1
ATOM 1716 C CA . GLN A 1 210 ? -1.620 -7.843 2.062 1.00 93.56 210 GLN A CA 1
ATOM 1717 C C . GLN A 1 210 ? -2.675 -7.857 0.947 1.00 93.56 210 GLN A C 1
ATOM 1719 O O . GLN A 1 210 ? -2.921 -6.810 0.347 1.00 93.56 210 GLN A O 1
ATOM 1724 N N . CYS A 1 211 ? -3.344 -8.992 0.698 1.00 96.31 211 CYS A N 1
ATOM 1725 C CA . CYS A 1 211 ? -4.419 -9.078 -0.294 1.00 96.31 211 CYS A CA 1
ATOM 1726 C C . CYS A 1 211 ? -5.532 -8.057 -0.027 1.00 96.31 211 CYS A C 1
ATOM 1728 O O . CYS A 1 211 ? -6.112 -7.522 -0.969 1.00 96.31 211 CYS A O 1
ATOM 1730 N N . LEU A 1 212 ? -5.784 -7.741 1.247 1.00 94.88 212 LEU A N 1
ATOM 1731 C CA . LEU A 1 212 ? -6.818 -6.797 1.671 1.00 94.88 212 LEU A CA 1
ATOM 1732 C C . LEU A 1 212 ? -6.615 -5.384 1.116 1.00 94.88 212 LEU A C 1
ATOM 1734 O O . LEU A 1 212 ? -7.580 -4.651 0.927 1.00 94.88 212 LEU A O 1
ATOM 1738 N N . PHE A 1 213 ? -5.371 -4.999 0.840 1.00 94.38 213 PHE A N 1
ATOM 1739 C CA . PHE A 1 213 ? -5.036 -3.644 0.410 1.00 94.38 213 PHE A CA 1
ATOM 1740 C C . PHE A 1 213 ? -5.000 -3.487 -1.110 1.00 94.38 213 PHE A C 1
ATOM 1742 O O . PHE A 1 213 ? -5.001 -2.363 -1.597 1.00 94.38 213 PHE A O 1
ATOM 1749 N N . VAL A 1 214 ? -4.992 -4.583 -1.873 1.00 95.44 214 VAL A N 1
ATOM 1750 C CA . VAL A 1 214 ? -4.824 -4.563 -3.338 1.00 95.44 214 VAL A CA 1
ATOM 1751 C C . VAL A 1 214 ? -5.889 -3.711 -4.034 1.00 95.44 214 VAL A C 1
ATOM 1753 O O . VAL A 1 214 ? -5.551 -2.978 -4.959 1.00 95.44 214 VAL A O 1
ATOM 1756 N N . ASN A 1 215 ? -7.135 -3.731 -3.545 1.00 93.75 215 ASN A N 1
ATOM 1757 C CA . ASN A 1 215 ? -8.238 -2.918 -4.078 1.00 93.75 215 ASN A CA 1
ATOM 1758 C C . ASN A 1 215 ? -7.982 -1.399 -4.011 1.00 93.75 215 ASN A C 1
ATOM 1760 O O . ASN A 1 215 ? -8.536 -0.634 -4.791 1.00 93.75 215 ASN A O 1
ATOM 1764 N N . VAL A 1 216 ? -7.153 -0.961 -3.066 1.00 93.31 216 VAL A N 1
ATOM 1765 C CA . VAL A 1 216 ? -6.847 0.456 -2.831 1.00 93.31 216 VAL A CA 1
ATOM 1766 C C . VAL A 1 216 ? -5.406 0.808 -3.198 1.00 93.31 216 VAL A C 1
ATOM 1768 O O . VAL A 1 216 ? -4.924 1.893 -2.889 1.00 93.31 216 VAL A O 1
ATOM 1771 N N . MET A 1 217 ? -4.675 -0.102 -3.844 1.00 91.88 217 MET A N 1
ATOM 1772 C CA . MET A 1 217 ? -3.314 0.173 -4.299 1.00 91.88 217 MET A CA 1
ATOM 1773 C C . MET A 1 217 ? -3.345 0.923 -5.640 1.00 91.88 217 MET A C 1
ATOM 1775 O O . MET A 1 217 ? -3.926 0.408 -6.598 1.00 91.88 217 MET A O 1
ATOM 1779 N N . PRO A 1 218 ? -2.637 2.066 -5.777 1.00 89.81 218 PRO A N 1
ATOM 1780 C CA . PRO A 1 218 ? -2.600 2.832 -7.027 1.00 89.81 218 PRO A CA 1
ATOM 1781 C C . PRO A 1 218 ? -2.202 2.010 -8.260 1.00 89.81 218 PRO A C 1
ATOM 1783 O O . PRO A 1 218 ? -2.775 2.198 -9.331 1.00 89.81 218 PRO A O 1
ATOM 1786 N N . ALA A 1 219 ? -1.290 1.046 -8.091 1.00 90.31 219 ALA A N 1
ATOM 1787 C CA . ALA A 1 219 ? -0.833 0.142 -9.149 1.00 90.31 219 ALA A CA 1
ATOM 1788 C C . ALA A 1 219 ? -1.967 -0.616 -9.852 1.00 90.31 219 ALA A C 1
ATOM 1790 O O . ALA A 1 219 ? -1.838 -0.956 -11.026 1.00 90.31 219 ALA A O 1
ATOM 1791 N N . PHE A 1 220 ? -3.068 -0.894 -9.145 1.00 93.00 220 PHE A N 1
ATOM 1792 C CA . PHE A 1 220 ? -4.166 -1.688 -9.682 1.00 93.00 220 PHE A CA 1
ATOM 1793 C C . PHE A 1 220 ? -5.360 -0.877 -10.175 1.00 93.00 220 PHE A C 1
ATOM 1795 O O . PHE A 1 220 ? -6.255 -1.450 -10.797 1.00 93.00 220 PHE A O 1
ATOM 1802 N N . ARG A 1 221 ? -5.346 0.450 -9.996 1.00 89.38 221 ARG A N 1
ATOM 1803 C CA . ARG A 1 221 ? -6.422 1.343 -10.445 1.00 89.38 221 ARG A CA 1
ATOM 1804 C C . ARG A 1 221 ? -6.787 1.156 -11.929 1.00 89.38 221 ARG A C 1
ATOM 1806 O O . ARG A 1 221 ? -7.981 1.059 -12.211 1.00 89.38 221 ARG A O 1
ATOM 1813 N N . PRO A 1 222 ? -5.827 1.013 -12.872 1.00 90.50 222 PRO A N 1
ATOM 1814 C CA . PRO A 1 222 ? -6.150 0.768 -14.283 1.00 90.50 222 PRO A CA 1
ATOM 1815 C C . PRO A 1 222 ? -6.873 -0.561 -14.551 1.00 90.50 222 PRO A C 1
ATOM 1817 O O . PRO A 1 222 ? -7.421 -0.756 -15.631 1.00 90.50 222 PRO A O 1
ATOM 1820 N N . TYR A 1 223 ? -6.874 -1.488 -13.591 1.00 93.38 223 TYR A N 1
ATOM 1821 C CA . TYR A 1 223 ? -7.406 -2.838 -13.754 1.00 93.38 223 TYR A CA 1
ATOM 1822 C C . TYR A 1 223 ? -8.737 -3.068 -13.022 1.00 93.38 223 TYR A C 1
ATOM 1824 O O . TYR A 1 223 ? -9.208 -4.201 -12.991 1.00 93.38 223 TYR A O 1
ATOM 1832 N N . HIS A 1 224 ? -9.384 -2.035 -12.470 1.00 91.56 224 HIS A N 1
ATOM 1833 C CA . HIS A 1 224 ? -10.651 -2.183 -11.728 1.00 91.56 224 HIS A CA 1
ATOM 1834 C C . HIS A 1 224 ? -11.798 -2.786 -12.562 1.00 91.56 224 HIS A C 1
ATOM 1836 O O . HIS A 1 224 ? -12.659 -3.495 -12.033 1.00 91.56 224 HIS A O 1
ATOM 1842 N N . GLU A 1 225 ? -11.796 -2.556 -13.876 1.00 91.81 225 GLU A N 1
ATOM 1843 C CA . GLU A 1 225 ? -12.762 -3.144 -14.814 1.00 91.81 225 GLU A CA 1
ATOM 1844 C C . GLU A 1 225 ? -12.342 -4.537 -15.319 1.00 91.81 225 GLU A C 1
ATOM 1846 O O . GLU A 1 225 ? -13.117 -5.230 -15.978 1.00 91.81 225 GLU A O 1
ATOM 1851 N N . HIS A 1 226 ? -11.123 -4.985 -15.004 1.00 95.00 226 HIS A N 1
ATOM 1852 C CA . HIS A 1 226 ? -10.604 -6.265 -15.464 1.00 95.00 226 HIS A CA 1
ATOM 1853 C C . HIS A 1 226 ? -11.251 -7.431 -14.705 1.00 95.00 226 HIS A C 1
ATOM 1855 O O . HIS A 1 226 ? -11.251 -7.473 -13.473 1.00 95.00 226 HIS A O 1
ATOM 1861 N N . ALA A 1 227 ? -11.727 -8.447 -15.432 1.00 94.81 227 ALA A N 1
ATOM 1862 C CA . ALA A 1 227 ? -12.461 -9.571 -14.845 1.00 94.81 227 ALA A CA 1
ATOM 1863 C C . ALA A 1 227 ? -11.670 -10.311 -13.747 1.00 94.81 227 ALA A C 1
ATOM 1865 O O . ALA A 1 227 ? -12.226 -10.612 -12.691 1.00 94.81 227 ALA A O 1
ATOM 1866 N N . ARG A 1 228 ? -10.362 -10.555 -13.949 1.00 96.00 228 ARG A N 1
ATOM 1867 C CA . ARG A 1 228 ? -9.505 -11.193 -12.924 1.00 96.00 228 ARG A CA 1
ATOM 1868 C C . ARG A 1 228 ? -9.369 -10.339 -11.659 1.00 96.00 228 ARG A C 1
ATOM 1870 O O . ARG A 1 228 ? -9.321 -10.888 -10.565 1.00 96.00 228 ARG A O 1
ATOM 1877 N N . PHE A 1 229 ? -9.362 -9.010 -11.787 1.00 96.06 229 PHE A N 1
ATOM 1878 C CA . PHE A 1 229 ? -9.293 -8.119 -10.630 1.00 96.06 229 PHE A CA 1
ATOM 1879 C C . PHE A 1 229 ? -10.600 -8.144 -9.836 1.00 96.06 229 PHE A C 1
ATOM 1881 O O . PHE A 1 229 ? -10.582 -8.322 -8.624 1.00 96.06 229 PHE A O 1
ATOM 1888 N N . GLN A 1 230 ? -11.748 -8.062 -10.512 1.00 95.06 230 GLN A N 1
ATOM 1889 C CA . GLN A 1 230 ? -13.055 -8.145 -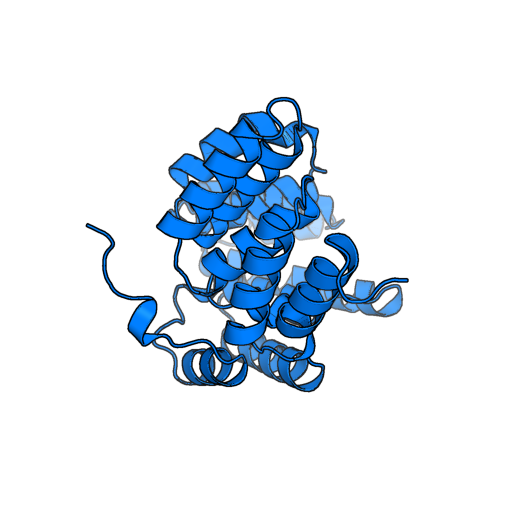9.852 1.00 95.06 230 GLN A CA 1
ATOM 1890 C C . GLN A 1 230 ? -13.253 -9.484 -9.129 1.00 95.06 230 GLN A C 1
ATOM 1892 O O . GLN A 1 230 ? -13.790 -9.518 -8.018 1.00 95.06 230 GLN A O 1
ATOM 1897 N N . GLN A 1 231 ? -12.783 -10.582 -9.729 1.00 95.19 231 GLN A N 1
ATOM 1898 C CA . GLN A 1 231 ? -12.762 -11.901 -9.094 1.00 95.19 231 GLN A CA 1
ATOM 1899 C C . GLN A 1 231 ? -11.869 -11.916 -7.851 1.00 95.19 231 GLN A C 1
ATOM 1901 O O . GLN A 1 231 ? -12.309 -12.391 -6.807 1.00 95.19 231 GLN A O 1
ATOM 1906 N N . PHE A 1 232 ? -10.660 -11.353 -7.937 1.00 96.25 232 PHE A N 1
ATOM 1907 C CA . PHE A 1 232 ? -9.752 -11.222 -6.798 1.00 96.25 232 PHE A CA 1
ATOM 1908 C C . PHE A 1 232 ? -10.393 -10.429 -5.646 1.00 96.25 232 PHE A C 1
ATOM 1910 O O . PHE A 1 232 ? -10.420 -10.903 -4.511 1.00 96.25 232 PHE A O 1
ATOM 1917 N N . VAL A 1 233 ? -10.966 -9.254 -5.933 1.00 95.12 233 VAL A N 1
ATOM 1918 C CA . VAL A 1 233 ? -11.603 -8.391 -4.921 1.00 95.12 233 VAL A CA 1
ATOM 1919 C C . VAL A 1 233 ? -12.799 -9.098 -4.271 1.00 95.12 233 VAL A C 1
ATOM 1921 O O . VAL A 1 233 ? -12.960 -9.069 -3.051 1.00 95.12 233 VAL A O 1
ATOM 1924 N N . SER A 1 234 ? -13.592 -9.817 -5.066 1.00 94.19 234 SER A N 1
ATOM 1925 C CA . SER A 1 234 ? -14.703 -10.621 -4.545 1.00 94.19 234 SER A CA 1
ATOM 1926 C C . SER A 1 234 ? -14.214 -11.777 -3.665 1.00 94.19 234 SER A C 1
ATOM 1928 O O . SER A 1 234 ? -14.830 -12.075 -2.644 1.00 94.19 234 SER A O 1
ATOM 1930 N N . ALA A 1 235 ? -13.094 -12.416 -4.022 1.00 95.19 235 ALA A N 1
ATOM 1931 C CA . ALA A 1 235 ? -12.509 -13.515 -3.255 1.00 95.19 235 ALA A CA 1
ATOM 1932 C C . ALA A 1 235 ? -11.995 -13.078 -1.874 1.00 95.19 235 ALA A C 1
ATOM 1934 O O . ALA A 1 235 ? -12.045 -13.874 -0.937 1.00 95.19 235 ALA A O 1
ATOM 1935 N N . VAL A 1 236 ? -11.557 -11.822 -1.725 1.00 94.12 236 VAL A N 1
ATOM 1936 C CA . VAL A 1 236 ? -11.205 -11.241 -0.416 1.00 94.12 236 VAL A CA 1
ATOM 1937 C C . VAL A 1 236 ? -12.413 -10.706 0.362 1.00 94.12 236 VAL A C 1
ATOM 1939 O O . VAL A 1 236 ? -12.240 -10.170 1.450 1.00 94.12 236 VAL A O 1
ATOM 1942 N N . GLY A 1 237 ? -13.636 -10.846 -0.163 1.00 90.75 237 GLY A N 1
ATOM 1943 C CA . GLY A 1 237 ? -14.869 -10.420 0.510 1.00 90.75 237 GLY A CA 1
ATOM 1944 C C . GLY A 1 237 ? -15.179 -8.923 0.397 1.00 90.75 237 GLY A C 1
ATOM 1945 O O . GLY A 1 237 ? -16.002 -8.409 1.154 1.00 90.75 237 GLY A O 1
ATOM 1946 N N . LEU A 1 238 ? -14.530 -8.211 -0.528 1.00 88.44 238 LEU A N 1
ATOM 1947 C CA . LEU A 1 238 ? -14.791 -6.800 -0.816 1.00 88.44 238 LEU A CA 1
ATOM 1948 C C . LEU A 1 238 ? -15.757 -6.677 -2.009 1.00 88.44 238 LEU A C 1
ATOM 1950 O O . LEU A 1 238 ? -15.786 -7.534 -2.891 1.00 88.44 238 LEU A O 1
ATOM 1954 N N . ASN A 1 239 ? -16.568 -5.614 -2.052 1.00 75.00 239 ASN A N 1
ATOM 1955 C CA . ASN A 1 239 ? -17.559 -5.408 -3.115 1.00 75.00 239 ASN A CA 1
ATOM 1956 C C . ASN A 1 239 ? -17.267 -4.137 -3.926 1.00 75.00 239 ASN A C 1
ATOM 1958 O O . ASN A 1 239 ? -17.371 -3.028 -3.407 1.00 75.00 239 ASN A O 1
ATOM 1962 N N . MET A 1 240 ? -16.986 -4.297 -5.223 1.00 60.44 240 MET A N 1
ATOM 1963 C CA . MET A 1 240 ? -16.667 -3.194 -6.144 1.00 60.44 240 MET A CA 1
ATOM 1964 C C . MET A 1 240 ? -17.835 -2.222 -6.393 1.00 60.44 240 MET A C 1
ATOM 1966 O O . MET A 1 240 ? -17.596 -1.080 -6.775 1.00 60.44 240 MET A O 1
ATOM 1970 N N . HIS A 1 241 ? -19.096 -2.614 -6.158 1.00 49.50 241 HIS A N 1
ATOM 1971 C CA . HIS A 1 241 ? -20.241 -1.699 -6.332 1.00 49.50 241 HIS A CA 1
ATOM 1972 C C . HIS A 1 241 ? -20.270 -0.551 -5.308 1.00 49.50 241 HIS A C 1
ATOM 1974 O O . HIS A 1 241 ? -20.943 0.445 -5.541 1.00 49.50 241 HIS A O 1
ATOM 1980 N N . GLN A 1 242 ? -19.527 -0.659 -4.202 1.00 43.34 242 GLN A N 1
ATOM 1981 C CA . GLN A 1 242 ? -19.359 0.421 -3.220 1.00 43.34 242 GLN A CA 1
ATOM 1982 C C . GLN A 1 242 ? -18.124 1.303 -3.504 1.00 43.34 242 GLN A C 1
ATOM 1984 O O . GLN A 1 242 ? -17.898 2.279 -2.795 1.00 43.34 242 GLN A O 1
ATOM 1989 N N . VAL A 1 243 ? -17.333 0.969 -4.533 1.00 47.12 243 VAL A N 1
ATOM 1990 C CA . VAL A 1 243 ? -16.012 1.564 -4.825 1.00 47.12 243 VAL A CA 1
ATOM 1991 C C . VAL A 1 243 ? -16.082 2.670 -5.890 1.00 47.12 243 VAL A C 1
ATOM 1993 O O . VAL A 1 243 ? -15.170 3.485 -5.982 1.00 47.12 243 VAL A O 1
ATOM 1996 N N . MET A 1 244 ? -17.153 2.725 -6.694 1.00 38.38 244 MET A N 1
ATOM 1997 C CA . MET A 1 244 ? -17.257 3.632 -7.852 1.00 38.38 244 MET A CA 1
ATOM 1998 C C . MET A 1 244 ? -18.224 4.810 -7.682 1.00 38.38 244 MET A C 1
ATOM 2000 O O . MET A 1 244 ? -18.434 5.544 -8.648 1.00 38.38 244 MET A O 1
ATOM 2004 N N . GLU A 1 245 ? -18.825 5.024 -6.507 1.00 30.94 245 GLU A N 1
ATOM 2005 C CA . GLU A 1 245 ? -19.575 6.267 -6.307 1.00 30.94 245 GLU A CA 1
ATOM 2006 C C . GLU A 1 245 ? -18.587 7.437 -6.189 1.00 30.94 245 GLU A C 1
ATOM 2008 O O . GLU A 1 245 ? -17.730 7.419 -5.299 1.00 30.94 245 GLU A O 1
ATOM 2013 N N . PRO A 1 246 ? -18.669 8.454 -7.070 1.00 32.53 246 PRO A N 1
ATOM 2014 C CA . PRO A 1 246 ? -17.921 9.677 -6.863 1.00 32.53 246 PRO A CA 1
ATOM 2015 C C . PRO A 1 246 ? -18.414 10.279 -5.549 1.00 32.53 246 PRO A C 1
ATOM 2017 O O . PRO A 1 246 ? -19.592 10.612 -5.406 1.00 32.53 246 PRO A O 1
ATOM 2020 N N . GLN A 1 247 ? -17.516 10.370 -4.571 1.00 41.56 247 GLN A N 1
ATOM 2021 C CA . GLN A 1 247 ? -17.777 11.131 -3.360 1.00 41.56 247 GLN A CA 1
ATOM 2022 C C . GLN A 1 247 ? -17.828 12.605 -3.775 1.00 41.56 247 GLN A C 1
ATOM 2024 O O . GLN A 1 247 ? -16.792 13.216 -4.033 1.00 41.56 247 GLN A O 1
ATOM 2029 N N . ASN A 1 248 ? -19.053 13.105 -3.963 1.00 33.38 248 ASN A N 1
ATOM 2030 C CA . ASN A 1 248 ? -19.358 14.520 -4.183 1.00 33.38 248 ASN A CA 1
ATOM 2031 C C . ASN A 1 248 ? -18.979 15.367 -2.967 1.00 33.38 248 ASN A C 1
ATOM 2033 O O . ASN A 1 248 ? -19.192 14.882 -1.831 1.00 33.38 248 ASN A O 1
#

pLDDT: mean 89.02, std 10.94, range [30.94, 97.5]